Protein AF-A0A396P4Y1-F1 (afdb_monomer_lite)

Secondary structure (DSSP, 8-state):
--HHHHHHHHHHHTT---------HHHHHHHHHSBPPHHHHHHHIIIIITT-SSPPP-BHHHHHS--HHHHHHH-HHHHSPPTTTTPPPTTS--HHHHHHHHHHHH-SS-PPPTHHHHTT---HHHHHHHHHHTTSB-TTS-B-HHHHHHHHHTTHHHHHHSPPPSEE----TTSPPPPP--PPPPSSPPSEEEPPPGGGHHHHHHHHHHHHHHHHHHHHHTT--------GGGB-BSTTSBEEEE--B-TTSSBPS-SEEEEEEBTTTTSSS-SEEEEEEEEE-TTS-EEEEEEEEEETTEEEEEEEEEETTEEEEEEEEEEETTEEEEEEE-

Radius of gyration: 22.61 Å; chains: 1; bounding box: 57×45×57 Å

Sequence (334 aa):
MGFFDLFKIKKALSHERLDNKSIFPEQINFSQSAKASDNYCQKIYDLYYKDYPEMPFISKDRELNTNWFEQAKTFSQQSLVSKSMMKRYSDGLLPGHIYMLYWLKKYSNKKTPAYFEYEYGIDFVAEKTFLKRNGYLDELNKPTPKGNLAIQRHSSVIEERHPSPRYSGVPDASSPVILPVGRNIPSSLNHGIITVPSSDKVLIEKEFKQLNKLISFALKQAHLSNRLSIDTNKFLYSTDFTFYEACPYTQTGKLSKYPLSLHYAYASHKDLNPPQDYFGEIHYMQDGSIGKARLIFWQKKHGFMIHLAKSGGKLSVKKVEKITDAKWETIYKL

pLDDT: mean 85.74, std 16.94, range [25.52, 98.25]

Structure (mmCIF, N/CA/C/O backbone):
data_AF-A0A396P4Y1-F1
#
_entry.id   AF-A0A396P4Y1-F1
#
loop_
_atom_site.group_PDB
_atom_site.id
_atom_site.type_symbol
_atom_site.label_atom_id
_atom_site.label_alt_id
_atom_site.label_comp_id
_atom_site.label_asym_id
_atom_site.label_entity_id
_atom_site.label_seq_id
_atom_site.pdbx_PDB_ins_code
_atom_site.Cartn_x
_atom_site.Cartn_y
_atom_site.Cartn_z
_atom_site.occupancy
_atom_site.B_iso_or_equiv
_atom_site.auth_seq_id
_atom_site.auth_comp_id
_atom_site.auth_asym_id
_atom_site.auth_atom_id
_atom_site.pdbx_PDB_model_num
ATOM 1 N N . MET A 1 1 ? 18.703 -1.065 17.761 1.00 28.41 1 MET A N 1
ATOM 2 C CA . MET A 1 1 ? 17.517 -0.239 17.454 1.00 28.41 1 MET A CA 1
ATOM 3 C C . MET A 1 1 ? 16.557 -1.078 16.646 1.00 28.41 1 MET A C 1
ATOM 5 O O . MET A 1 1 ? 16.955 -1.635 15.629 1.00 28.41 1 MET A O 1
ATOM 9 N N . GLY A 1 2 ? 15.349 -1.271 17.160 1.00 25.52 2 GLY A N 1
ATOM 10 C CA . GLY A 1 2 ? 14.335 -2.088 16.502 1.00 25.52 2 GLY A CA 1
ATOM 11 C C . GLY A 1 2 ? 13.627 -1.306 15.397 1.00 25.52 2 GLY A C 1
ATOM 12 O O . GLY A 1 2 ? 13.608 -0.080 15.400 1.00 25.52 2 GLY A O 1
ATOM 13 N N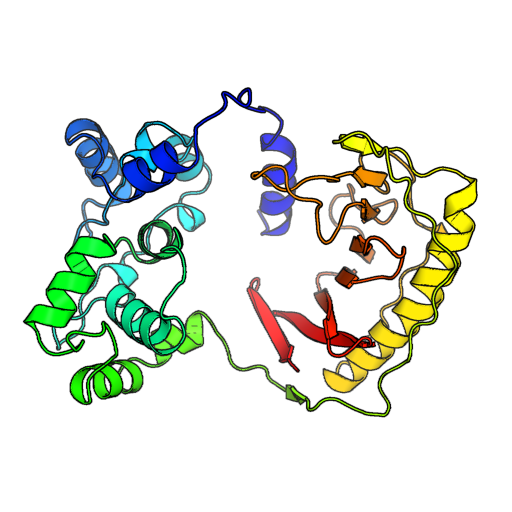 . PHE A 1 3 ? 12.968 -2.011 14.479 1.00 29.89 3 PHE A N 1
ATOM 14 C CA . PHE A 1 3 ? 12.104 -1.419 13.444 1.00 29.89 3 PHE A CA 1
ATOM 15 C C . PHE A 1 3 ? 11.027 -0.469 14.030 1.00 29.89 3 PHE A C 1
ATOM 17 O O . PHE A 1 3 ? 10.585 0.474 13.375 1.00 29.89 3 PHE A O 1
ATOM 24 N N . PHE A 1 4 ? 10.655 -0.692 15.296 1.00 32.19 4 PHE A N 1
ATOM 25 C CA . PHE A 1 4 ? 9.767 0.148 16.105 1.00 32.19 4 PHE A CA 1
ATOM 26 C C . PHE A 1 4 ? 10.334 1.554 16.374 1.00 32.19 4 PHE A C 1
ATOM 28 O O . PHE A 1 4 ? 9.595 2.537 16.296 1.00 32.19 4 PHE A O 1
ATOM 35 N N . ASP A 1 5 ? 11.647 1.663 16.601 1.00 31.72 5 ASP A N 1
ATOM 36 C CA . ASP A 1 5 ? 12.327 2.945 16.813 1.00 31.72 5 ASP A CA 1
ATOM 37 C C . ASP A 1 5 ? 12.300 3.769 15.517 1.00 31.72 5 ASP A C 1
ATOM 39 O O . ASP A 1 5 ? 11.965 4.951 15.530 1.00 31.72 5 ASP A O 1
ATOM 43 N N . LEU A 1 6 ? 12.523 3.123 14.366 1.00 33.00 6 LEU A N 1
ATOM 44 C CA . LEU A 1 6 ? 12.478 3.767 13.047 1.00 33.00 6 LEU A CA 1
ATOM 45 C C . LEU A 1 6 ? 11.090 4.307 12.669 1.00 33.00 6 LEU A C 1
ATOM 47 O O . LEU A 1 6 ? 10.998 5.368 12.052 1.00 33.00 6 LEU A O 1
ATOM 51 N N . PHE A 1 7 ? 10.007 3.609 13.025 1.00 32.06 7 PHE A N 1
ATOM 52 C CA . PHE A 1 7 ? 8.646 4.055 12.699 1.00 32.06 7 PHE A CA 1
ATOM 53 C C . PHE A 1 7 ? 8.232 5.287 13.523 1.00 32.06 7 PHE A C 1
ATOM 55 O O . PHE A 1 7 ? 7.600 6.202 12.991 1.00 32.06 7 PHE A O 1
ATOM 62 N N . LYS A 1 8 ? 8.646 5.357 14.798 1.00 33.34 8 LYS A N 1
ATOM 63 C CA . LYS A 1 8 ? 8.445 6.542 15.651 1.00 33.34 8 LYS A CA 1
ATOM 64 C C . LYS A 1 8 ? 9.329 7.716 15.227 1.00 33.34 8 LYS A C 1
ATOM 66 O O . LYS A 1 8 ? 8.836 8.839 15.150 1.00 33.34 8 LYS A O 1
ATOM 71 N N . ILE A 1 9 ? 10.590 7.455 14.871 1.00 32.81 9 ILE A N 1
ATOM 72 C CA . ILE A 1 9 ? 11.515 8.473 14.353 1.00 32.81 9 ILE A CA 1
ATOM 73 C C . ILE A 1 9 ? 10.982 9.083 13.043 1.00 32.81 9 ILE A C 1
ATOM 75 O O . ILE A 1 9 ? 11.017 10.300 12.890 1.00 32.81 9 ILE A O 1
ATOM 79 N N . LYS A 1 10 ? 10.390 8.288 12.135 1.00 36.53 10 LYS A N 1
ATOM 80 C CA . LYS A 1 10 ? 9.743 8.807 10.910 1.00 36.53 10 LYS A CA 1
ATOM 81 C C . LYS A 1 10 ? 8.592 9.782 11.189 1.00 36.53 10 LYS A C 1
ATOM 83 O O . LYS A 1 10 ? 8.452 10.755 10.457 1.00 36.53 10 LYS A O 1
ATOM 88 N N . LYS A 1 11 ? 7.790 9.549 12.237 1.00 34.47 11 LYS A N 1
ATOM 89 C CA . LYS A 1 11 ? 6.688 10.448 12.641 1.00 34.47 11 LYS A CA 1
ATOM 90 C C . LYS A 1 11 ? 7.198 11.720 13.337 1.00 34.47 11 LYS A C 1
ATOM 92 O O . LYS A 1 11 ? 6.564 12.764 13.235 1.00 34.47 11 LYS A O 1
ATOM 97 N N . ALA A 1 12 ? 8.336 11.640 14.028 1.00 32.16 12 ALA A N 1
ATOM 98 C CA . ALA A 1 12 ? 8.968 12.784 14.687 1.00 32.16 12 ALA A CA 1
ATOM 99 C C . ALA A 1 12 ? 9.731 13.694 13.703 1.00 32.16 12 ALA A C 1
ATOM 101 O O . ALA A 1 12 ? 9.674 14.911 13.831 1.00 32.16 12 ALA A O 1
ATOM 102 N N . LEU A 1 13 ? 10.391 13.122 12.688 1.00 33.88 13 LEU A N 1
ATOM 103 C CA . LEU A 1 13 ? 11.151 13.871 11.674 1.00 33.88 13 LEU A CA 1
ATOM 104 C C . LEU A 1 13 ? 10.279 14.480 10.565 1.00 33.88 13 LEU A C 1
ATOM 106 O O . LEU A 1 13 ? 10.748 15.331 9.819 1.00 33.88 13 LEU A O 1
ATOM 110 N N . SER A 1 14 ? 9.004 14.096 10.449 1.00 34.50 14 SER A N 1
ATOM 111 C CA . SER A 1 14 ? 8.077 14.681 9.469 1.00 34.50 14 SER A CA 1
ATOM 112 C C . SER A 1 14 ? 7.524 16.058 9.879 1.00 34.50 14 SER A C 1
ATOM 114 O O . SER A 1 14 ? 6.521 16.495 9.315 1.00 34.50 14 SER A O 1
ATOM 116 N N . HIS A 1 15 ? 8.104 16.712 10.893 1.00 31.97 15 HIS A N 1
ATOM 117 C CA . HIS A 1 15 ? 7.656 18.019 11.393 1.00 31.97 15 HIS A CA 1
ATOM 118 C C . HIS A 1 15 ? 8.166 19.220 10.583 1.00 31.97 15 HIS A C 1
ATOM 120 O O . HIS A 1 15 ? 7.628 20.311 10.746 1.00 31.97 15 HIS A O 1
ATOM 126 N N . GLU A 1 16 ? 9.097 19.040 9.645 1.00 31.53 16 GLU A N 1
ATOM 127 C CA . GLU A 1 16 ? 9.406 20.081 8.659 1.00 31.53 16 GLU A CA 1
ATOM 128 C C . GLU A 1 16 ? 8.537 19.887 7.413 1.00 31.53 16 GLU A C 1
ATOM 130 O O . GLU A 1 16 ? 8.910 19.238 6.433 1.00 31.53 16 GLU A O 1
ATOM 135 N N . ARG A 1 17 ? 7.320 20.443 7.472 1.00 32.53 17 ARG A N 1
ATOM 136 C CA . ARG A 1 17 ? 6.524 20.716 6.273 1.00 32.53 17 ARG A CA 1
ATOM 137 C C . ARG A 1 17 ? 7.290 21.740 5.442 1.00 32.53 17 ARG A C 1
ATOM 139 O O . ARG A 1 17 ? 7.261 22.926 5.752 1.00 32.53 17 ARG A O 1
ATOM 146 N N . LEU A 1 18 ? 7.940 21.284 4.375 1.00 32.81 18 LEU A N 1
ATOM 147 C CA . LEU A 1 18 ? 8.218 22.168 3.252 1.00 32.81 18 LEU A CA 1
ATOM 148 C C . LEU A 1 18 ? 6.873 22.719 2.778 1.00 32.81 18 LEU A C 1
ATOM 150 O O . LEU A 1 18 ? 5.939 21.959 2.509 1.00 32.81 18 LEU A O 1
ATOM 154 N N . ASP A 1 19 ? 6.783 24.044 2.766 1.00 31.81 19 ASP A N 1
ATOM 155 C CA . ASP A 1 19 ? 5.644 24.799 2.271 1.00 31.81 19 ASP A CA 1
ATOM 156 C C . ASP A 1 19 ? 5.195 24.212 0.929 1.00 31.81 19 ASP A C 1
ATOM 158 O O . ASP A 1 19 ? 6.009 24.039 0.015 1.00 31.81 19 ASP A O 1
ATOM 162 N N . ASN A 1 20 ? 3.906 23.884 0.818 1.00 32.25 20 ASN A N 1
ATOM 163 C CA . ASN A 1 20 ? 3.284 23.436 -0.424 1.00 32.25 20 ASN A CA 1
ATOM 164 C C . ASN A 1 20 ? 3.314 24.593 -1.436 1.00 32.25 20 ASN A C 1
ATOM 166 O O . ASN A 1 20 ? 2.296 25.232 -1.703 1.00 32.25 20 ASN A O 1
ATOM 170 N N . LYS A 1 21 ? 4.472 24.856 -2.049 1.00 37.03 21 LYS A N 1
ATOM 171 C CA . LYS A 1 21 ? 4.493 25.495 -3.359 1.00 37.03 21 LYS A CA 1
ATOM 172 C C . LYS A 1 21 ? 3.714 24.574 -4.286 1.00 37.03 21 LYS A C 1
ATOM 174 O O . LYS A 1 21 ? 3.986 23.379 -4.366 1.00 37.03 21 LYS A O 1
ATOM 179 N N . SER A 1 22 ? 2.705 25.131 -4.938 1.00 38.34 22 SER A N 1
ATOM 180 C CA . SER A 1 22 ? 1.901 24.485 -5.967 1.00 38.34 22 SER A CA 1
ATOM 181 C C . SER A 1 22 ? 2.790 24.013 -7.123 1.00 38.34 22 SER A C 1
ATOM 183 O O . SER A 1 22 ? 2.954 24.715 -8.119 1.00 38.34 22 SER A O 1
ATOM 185 N N . ILE A 1 23 ? 3.398 22.835 -6.990 1.00 43.12 23 ILE A N 1
ATOM 186 C CA . ILE A 1 23 ? 4.078 22.184 -8.104 1.00 43.12 23 ILE A CA 1
ATOM 187 C C . ILE A 1 23 ? 2.975 21.570 -8.959 1.00 43.12 23 ILE A C 1
ATOM 189 O O . ILE A 1 23 ? 2.235 20.686 -8.517 1.00 43.12 23 ILE A O 1
ATOM 193 N N . PHE A 1 24 ? 2.822 22.084 -10.176 1.00 45.47 24 PHE A N 1
ATOM 194 C CA . PHE A 1 24 ? 1.806 21.600 -11.100 1.00 45.47 24 PHE A CA 1
ATOM 195 C C . PHE A 1 24 ? 2.065 20.113 -11.424 1.00 45.47 24 PHE A C 1
ATOM 197 O O . PHE A 1 24 ? 3.218 19.731 -11.638 1.00 45.47 24 PHE A O 1
ATOM 204 N N . PRO A 1 25 ? 1.031 19.253 -11.512 1.00 48.59 25 PRO A N 1
ATOM 205 C CA . PRO A 1 25 ? 1.197 17.818 -11.779 1.00 48.59 25 PRO A CA 1
ATOM 206 C C . PRO A 1 25 ? 2.013 17.495 -13.041 1.00 48.59 25 PRO A C 1
ATOM 208 O O . PRO A 1 25 ? 2.667 16.453 -13.117 1.00 48.59 25 PRO A O 1
ATOM 211 N N . GLU A 1 26 ? 1.986 18.393 -14.026 1.00 48.19 26 GLU A N 1
ATOM 212 C CA . GLU A 1 26 ? 2.750 18.304 -15.272 1.00 48.19 26 GLU A CA 1
ATOM 213 C C . GLU A 1 26 ? 4.261 18.457 -15.048 1.00 48.19 26 GLU A C 1
ATOM 215 O O . GLU A 1 26 ? 5.041 17.711 -15.640 1.00 48.19 26 GLU A O 1
ATOM 220 N N . GLN A 1 27 ? 4.680 19.327 -14.123 1.00 51.31 27 GLN A N 1
ATOM 221 C CA . GLN A 1 27 ? 6.090 19.509 -13.764 1.00 51.31 27 GLN A CA 1
ATOM 222 C C . GLN A 1 27 ? 6.654 18.285 -13.030 1.00 51.31 27 GLN A C 1
ATOM 224 O O . GLN A 1 27 ? 7.780 17.887 -13.313 1.00 51.31 27 GLN A O 1
ATOM 229 N N . ILE A 1 28 ? 5.853 17.641 -12.170 1.00 51.16 28 ILE A N 1
ATOM 230 C CA . ILE A 1 28 ? 6.234 16.411 -11.444 1.00 51.16 28 ILE A CA 1
ATOM 231 C C . ILE A 1 28 ? 6.385 15.222 -12.406 1.00 51.16 28 ILE A C 1
ATOM 233 O O . ILE A 1 28 ? 7.270 14.384 -12.262 1.00 51.16 28 ILE A O 1
ATOM 237 N N . ASN A 1 29 ? 5.506 15.116 -13.408 1.00 55.78 29 ASN A N 1
ATOM 238 C CA . ASN A 1 29 ? 5.608 14.047 -14.404 1.00 55.78 29 ASN A CA 1
ATOM 239 C C . ASN A 1 29 ? 6.861 14.203 -15.274 1.00 55.78 29 ASN A C 1
ATOM 241 O O . ASN A 1 29 ? 7.522 13.209 -15.569 1.00 55.78 29 ASN A O 1
ATOM 245 N N . PHE A 1 30 ? 7.190 15.437 -15.661 1.00 58.25 30 PHE A N 1
ATOM 246 C CA . PHE A 1 30 ? 8.381 15.731 -16.452 1.00 58.25 30 PHE A CA 1
ATOM 247 C C . PHE A 1 30 ? 9.675 15.501 -15.653 1.00 58.25 30 PHE A C 1
ATOM 249 O O . PHE A 1 30 ? 10.592 14.846 -16.154 1.00 58.25 30 PHE A O 1
ATOM 256 N N . SER A 1 31 ? 9.738 15.963 -14.397 1.00 61.72 31 SER A N 1
ATOM 257 C CA . SER A 1 31 ? 10.916 15.808 -13.530 1.00 61.72 31 SER A CA 1
ATOM 258 C C . SER A 1 31 ? 11.250 14.346 -13.222 1.00 61.72 31 SER A C 1
ATOM 260 O O . SER A 1 31 ? 12.428 14.016 -13.113 1.00 61.72 31 SER A O 1
ATOM 262 N N . GLN A 1 32 ? 10.249 13.461 -13.135 1.00 65.75 32 GLN A N 1
ATOM 263 C CA . GLN A 1 32 ? 10.451 12.024 -12.889 1.00 65.75 32 GLN A CA 1
ATOM 264 C C . GLN A 1 32 ? 11.002 11.266 -14.103 1.00 65.75 32 GLN A C 1
ATOM 266 O O . GLN A 1 32 ? 11.646 10.233 -13.942 1.00 65.75 32 GLN A O 1
ATOM 271 N N . SER A 1 33 ? 10.758 11.765 -15.317 1.00 70.31 33 SER A N 1
ATOM 272 C CA . SER A 1 33 ? 11.273 11.163 -16.556 1.00 70.31 33 SER A CA 1
ATOM 273 C C . SER A 1 33 ? 12.616 11.730 -17.016 1.00 70.31 33 SER A C 1
ATOM 275 O O . SER A 1 33 ? 13.264 11.148 -17.879 1.00 70.31 33 SER A O 1
ATOM 277 N N . ALA A 1 34 ? 13.033 12.875 -16.475 1.00 84.81 34 ALA A N 1
ATOM 278 C CA . ALA A 1 34 ? 14.298 13.505 -16.823 1.00 84.81 34 ALA A CA 1
ATOM 279 C C . ALA A 1 34 ? 15.403 13.043 -15.869 1.00 84.81 34 ALA A C 1
ATOM 281 O O . ALA A 1 34 ? 15.185 12.984 -14.661 1.00 84.81 34 ALA A O 1
ATOM 282 N N . LYS A 1 35 ? 16.602 12.771 -16.392 1.00 90.00 35 LYS A N 1
ATOM 283 C CA . LYS A 1 35 ? 17.794 12.520 -15.569 1.00 90.00 35 LYS A CA 1
ATOM 284 C C . LYS A 1 35 ? 18.151 13.777 -14.759 1.00 90.00 35 LYS A C 1
ATOM 286 O O . LYS A 1 35 ? 18.015 14.895 -15.265 1.00 90.00 35 LYS A O 1
ATOM 291 N N . ALA A 1 36 ? 18.598 13.593 -13.517 1.00 91.69 36 ALA A N 1
ATOM 292 C CA . ALA A 1 36 ? 19.185 14.665 -12.712 1.00 91.69 36 ALA A CA 1
ATOM 293 C C . ALA A 1 36 ? 20.481 15.208 -13.339 1.00 91.69 36 ALA A C 1
ATOM 295 O O . ALA A 1 36 ? 21.030 14.615 -14.273 1.00 91.69 36 ALA A O 1
ATOM 296 N N . SER A 1 37 ? 20.984 16.330 -12.816 1.00 92.88 37 SER A N 1
ATOM 297 C CA . SER A 1 37 ? 22.270 16.876 -13.257 1.00 92.88 37 SER A CA 1
ATOM 298 C C . SER A 1 37 ? 23.410 15.864 -13.076 1.00 92.88 37 SER A C 1
ATOM 300 O O . SER A 1 37 ? 23.414 15.060 -12.137 1.00 92.88 37 SER A O 1
ATOM 302 N N . ASP A 1 38 ? 24.405 15.895 -13.968 1.00 92.75 38 ASP A N 1
ATOM 303 C CA . ASP A 1 38 ? 25.523 14.946 -13.904 1.00 92.75 38 ASP A CA 1
ATOM 304 C C . ASP A 1 38 ? 26.337 15.105 -12.613 1.00 92.75 38 ASP A C 1
ATOM 306 O O . ASP A 1 38 ? 26.756 14.107 -12.035 1.00 92.75 38 ASP A O 1
ATOM 310 N N . ASN A 1 39 ? 26.487 16.335 -12.101 1.00 92.88 39 ASN A N 1
ATOM 311 C CA . ASN A 1 39 ? 27.151 16.588 -10.820 1.00 92.88 39 ASN A CA 1
ATOM 312 C C . ASN A 1 39 ? 26.405 15.917 -9.653 1.00 92.88 39 ASN A C 1
ATOM 314 O O . ASN A 1 39 ? 27.020 15.232 -8.833 1.00 92.88 39 ASN A O 1
ATOM 318 N N . TYR A 1 40 ? 25.076 16.059 -9.613 1.00 91.50 40 TYR A N 1
ATOM 319 C CA . TYR A 1 40 ? 24.242 15.434 -8.590 1.00 91.50 40 TYR A CA 1
ATOM 320 C C . TYR A 1 40 ? 24.293 13.904 -8.673 1.00 91.50 40 TYR A C 1
ATOM 322 O O . TYR A 1 40 ? 24.468 13.233 -7.653 1.00 91.50 40 TYR A O 1
ATOM 330 N N . CYS A 1 41 ? 24.211 13.350 -9.888 1.00 92.62 41 CYS A N 1
ATOM 331 C CA . CYS A 1 41 ? 24.334 11.911 -10.115 1.00 92.62 41 CYS A CA 1
ATOM 332 C C . CYS A 1 41 ? 25.698 11.388 -9.655 1.00 92.62 41 CYS A C 1
ATOM 334 O O . CYS A 1 41 ? 25.752 10.440 -8.875 1.00 92.62 41 CYS A O 1
ATOM 336 N N . GLN A 1 42 ? 26.788 12.034 -10.083 1.00 93.12 42 GLN A N 1
ATOM 337 C CA . GLN A 1 42 ? 28.153 11.618 -9.761 1.00 93.12 42 GLN A CA 1
ATOM 338 C C . GLN A 1 42 ? 28.388 11.604 -8.251 1.00 93.12 42 GLN A C 1
ATOM 340 O O . GLN A 1 42 ? 28.867 10.611 -7.711 1.00 93.12 42 GLN A O 1
ATOM 345 N N . LYS A 1 43 ? 27.942 12.652 -7.548 1.00 92.00 43 LYS A N 1
ATOM 346 C CA . LYS A 1 43 ? 28.014 12.720 -6.086 1.00 92.00 43 LYS A CA 1
ATOM 347 C C . LYS A 1 43 ? 27.318 11.531 -5.417 1.00 92.00 43 LYS A C 1
ATOM 349 O O . LYS A 1 43 ? 27.850 10.963 -4.466 1.00 92.00 43 LYS A O 1
ATOM 354 N N . ILE A 1 44 ? 26.129 11.153 -5.885 1.00 91.12 44 ILE A N 1
ATOM 355 C CA . ILE A 1 44 ? 25.387 10.008 -5.339 1.00 91.12 44 ILE A CA 1
ATOM 356 C C . ILE A 1 44 ? 26.090 8.686 -5.666 1.00 91.12 44 ILE A C 1
ATOM 358 O O . ILE A 1 44 ? 26.175 7.813 -4.799 1.00 91.12 44 ILE A O 1
ATOM 362 N N . TYR A 1 45 ? 26.601 8.531 -6.887 1.00 94.50 45 TYR A N 1
ATOM 363 C CA . TYR A 1 45 ? 27.312 7.324 -7.298 1.00 94.50 45 TYR A CA 1
ATOM 364 C C . TYR A 1 45 ? 28.584 7.108 -6.483 1.00 94.50 45 TYR A C 1
ATOM 366 O O . TYR A 1 45 ? 28.771 6.016 -5.946 1.00 94.50 45 TYR A O 1
ATOM 374 N N . ASP A 1 46 ? 29.385 8.153 -6.291 1.00 92.94 46 ASP A N 1
ATOM 375 C CA . ASP A 1 46 ? 30.623 8.081 -5.514 1.00 92.94 46 ASP A CA 1
ATOM 376 C C . ASP A 1 46 ? 30.374 7.717 -4.047 1.00 92.94 46 ASP A C 1
ATOM 378 O O . ASP A 1 46 ? 31.151 6.966 -3.456 1.00 92.94 46 ASP A O 1
ATOM 382 N N . LEU A 1 47 ? 29.281 8.217 -3.462 1.00 90.69 47 LEU A N 1
ATOM 383 C CA . LEU A 1 47 ? 28.950 7.975 -2.057 1.00 90.69 47 LEU A CA 1
ATOM 384 C C . LEU A 1 47 ? 28.326 6.600 -1.803 1.00 90.69 47 LEU A C 1
ATOM 386 O O . LEU A 1 47 ? 28.589 6.005 -0.759 1.00 90.69 47 LEU A O 1
ATOM 390 N N . TYR A 1 48 ? 27.470 6.114 -2.708 1.00 91.25 48 TYR A N 1
ATOM 391 C CA . TYR A 1 48 ? 26.579 4.990 -2.396 1.00 91.25 48 TYR A CA 1
ATOM 392 C C . TYR A 1 48 ? 26.637 3.819 -3.374 1.00 91.25 48 TYR A C 1
ATOM 394 O O . TYR A 1 48 ? 26.296 2.699 -2.988 1.00 91.25 48 TYR A O 1
ATOM 402 N N . TYR A 1 49 ? 27.047 4.048 -4.622 1.00 93.44 49 TYR A N 1
ATOM 403 C CA . TYR A 1 49 ? 26.880 3.061 -5.691 1.00 93.44 49 TYR A CA 1
ATOM 404 C C . TYR A 1 49 ? 28.175 2.672 -6.400 1.00 93.44 49 TYR A C 1
ATOM 406 O O . TYR A 1 49 ? 28.119 1.844 -7.295 1.00 93.44 49 TYR A O 1
ATOM 414 N N . LYS A 1 50 ? 29.339 3.179 -5.980 1.00 92.50 50 LYS A N 1
ATOM 415 C CA . LYS A 1 50 ? 30.641 2.970 -6.638 1.00 92.50 50 LYS A CA 1
ATOM 416 C C . LYS A 1 50 ? 30.942 1.519 -7.043 1.00 92.50 50 LYS A C 1
ATOM 418 O O . LYS A 1 50 ? 31.468 1.285 -8.124 1.00 92.50 50 LYS A O 1
ATOM 423 N N . ASP A 1 51 ? 30.561 0.551 -6.211 1.00 92.62 51 ASP A N 1
ATOM 424 C CA . ASP A 1 51 ? 30.838 -0.872 -6.452 1.00 92.62 51 ASP A CA 1
ATOM 425 C C . ASP A 1 51 ? 29.706 -1.613 -7.185 1.00 92.62 51 ASP A C 1
ATOM 427 O O . ASP A 1 51 ? 29.687 -2.850 -7.214 1.00 92.62 51 ASP A O 1
ATOM 431 N N . TYR A 1 52 ? 28.700 -0.905 -7.698 1.00 95.94 52 TYR A N 1
ATOM 432 C CA . TYR A 1 52 ? 27.562 -1.519 -8.373 1.00 95.94 52 TYR A CA 1
ATOM 433 C C . TYR A 1 52 ? 27.951 -1.925 -9.800 1.00 95.94 52 TYR A C 1
ATOM 435 O O . TYR A 1 52 ? 28.670 -1.192 -10.473 1.00 95.94 52 TYR A O 1
ATOM 443 N N . PRO A 1 53 ? 27.468 -3.080 -10.291 1.00 95.31 53 PRO A N 1
ATOM 444 C CA . PRO A 1 53 ? 27.722 -3.493 -11.672 1.00 95.31 53 PRO A CA 1
ATOM 445 C C . PRO A 1 53 ? 27.047 -2.566 -12.696 1.00 95.31 53 PRO A C 1
ATOM 447 O O . PRO A 1 53 ? 27.514 -2.463 -13.824 1.00 95.31 53 PRO A O 1
ATOM 450 N N . GLU A 1 54 ? 25.966 -1.892 -12.300 1.00 95.88 54 GLU A N 1
ATOM 451 C CA . GLU A 1 54 ? 25.262 -0.889 -13.093 1.00 95.88 54 GLU A CA 1
ATOM 452 C C . GLU A 1 54 ? 24.754 0.215 -12.156 1.00 95.88 54 GLU A C 1
ATOM 454 O O . GLU A 1 54 ? 24.260 -0.071 -11.061 1.00 95.88 54 GLU A O 1
ATOM 459 N N . MET A 1 55 ? 24.910 1.481 -12.549 1.00 95.38 55 MET A N 1
ATOM 460 C CA . MET A 1 55 ? 24.473 2.609 -11.723 1.00 95.38 55 MET A CA 1
ATOM 461 C C . MET A 1 55 ? 22.959 2.810 -11.850 1.00 95.38 55 MET A C 1
ATOM 463 O O . MET A 1 55 ? 22.450 2.819 -12.972 1.00 95.38 55 MET A O 1
ATOM 467 N N . PRO A 1 56 ? 22.223 3.008 -10.741 1.00 95.62 56 PRO A N 1
ATOM 468 C CA . PRO A 1 56 ? 20.791 3.257 -10.817 1.00 95.62 56 PRO A CA 1
ATOM 469 C C . PRO A 1 56 ? 20.497 4.609 -11.477 1.00 95.62 56 PRO A C 1
ATOM 471 O O . PRO A 1 56 ? 21.231 5.586 -11.307 1.00 95.62 56 PRO A O 1
ATOM 474 N N . PHE A 1 57 ? 19.377 4.686 -12.185 1.00 95.38 57 PHE A N 1
ATOM 475 C CA . PHE A 1 57 ? 18.816 5.939 -12.668 1.00 95.38 57 PHE A CA 1
ATOM 476 C C . PHE A 1 57 ? 18.437 6.857 -11.493 1.00 95.38 57 PHE A C 1
ATOM 478 O O . PHE A 1 57 ? 17.906 6.413 -10.470 1.00 95.38 57 PHE A O 1
ATOM 485 N N . ILE A 1 58 ? 18.728 8.148 -11.654 1.00 92.62 58 ILE A N 1
ATOM 486 C CA . ILE A 1 58 ? 18.415 9.209 -10.696 1.00 92.62 58 ILE A CA 1
ATOM 487 C C . ILE A 1 58 ? 17.683 10.302 -11.469 1.00 92.62 58 ILE A C 1
ATOM 489 O O . ILE A 1 58 ? 18.255 10.923 -12.371 1.00 92.62 58 ILE A O 1
ATOM 493 N N . SER A 1 59 ? 16.416 10.522 -11.130 1.00 91.25 59 SER A N 1
ATOM 494 C CA . SER A 1 59 ? 15.587 11.522 -11.790 1.00 91.25 59 SER A CA 1
ATOM 495 C C . SER A 1 59 ? 15.840 12.926 -11.251 1.00 91.25 59 SER A C 1
ATOM 497 O O . SER A 1 59 ? 16.258 13.130 -10.109 1.00 91.25 59 SER A O 1
ATOM 499 N N . LYS A 1 60 ? 15.520 13.926 -12.068 1.00 89.62 60 LYS A N 1
ATOM 500 C CA . LYS A 1 60 ? 15.560 15.343 -11.699 1.00 89.62 60 LYS A CA 1
ATOM 501 C C . LYS A 1 60 ? 14.566 15.674 -10.584 1.00 89.62 60 LYS A C 1
ATOM 503 O O . LYS A 1 60 ? 14.769 16.628 -9.839 1.00 89.62 60 LYS A O 1
ATOM 508 N N . ASP A 1 61 ? 13.515 14.867 -10.436 1.00 83.75 61 ASP A N 1
ATOM 509 C CA . ASP A 1 61 ? 12.581 14.949 -9.311 1.00 83.75 61 ASP A CA 1
ATOM 510 C C . ASP A 1 61 ? 13.296 14.743 -7.972 1.00 83.75 61 ASP A C 1
ATOM 512 O O . ASP A 1 61 ? 13.080 15.519 -7.041 1.00 83.75 61 ASP A O 1
ATOM 516 N N . ARG A 1 62 ? 14.215 13.767 -7.893 1.00 85.50 62 ARG A N 1
ATOM 517 C CA . ARG A 1 62 ? 15.019 13.543 -6.683 1.00 85.50 62 ARG A CA 1
ATOM 518 C C . ARG A 1 62 ? 15.875 14.744 -6.316 1.00 85.50 62 ARG A C 1
ATOM 520 O O . ARG A 1 62 ? 15.986 15.055 -5.134 1.00 85.50 62 ARG A O 1
ATOM 527 N N . GLU A 1 63 ? 16.458 15.390 -7.320 1.00 87.50 63 GLU A N 1
ATOM 528 C CA . GLU A 1 63 ? 17.336 16.546 -7.149 1.00 87.50 63 GLU A CA 1
ATOM 529 C C . GLU A 1 63 ? 16.578 17.788 -6.665 1.00 87.50 63 GLU A C 1
ATOM 531 O O . GLU A 1 63 ? 17.046 18.468 -5.756 1.00 87.50 63 GLU A O 1
ATOM 536 N N . LEU A 1 64 ? 15.417 18.088 -7.258 1.00 83.31 64 LEU A N 1
ATOM 537 C CA . LEU A 1 64 ? 14.753 19.384 -7.071 1.00 83.31 64 LEU A CA 1
ATOM 538 C C . LEU A 1 64 ? 13.578 19.366 -6.095 1.00 83.31 64 LEU A C 1
ATOM 540 O O . LEU A 1 64 ? 13.295 20.382 -5.467 1.00 83.31 64 LEU A O 1
ATOM 544 N N . ASN A 1 65 ? 12.876 18.239 -5.986 1.00 76.88 65 ASN A N 1
ATOM 545 C CA . ASN A 1 65 ? 11.568 18.188 -5.332 1.00 76.88 65 ASN A CA 1
ATOM 546 C C . ASN A 1 65 ? 11.548 17.274 -4.101 1.00 76.88 65 ASN A C 1
ATOM 548 O O . ASN A 1 65 ? 10.495 17.097 -3.485 1.00 76.88 65 ASN A O 1
ATOM 552 N N . THR A 1 66 ? 12.683 16.668 -3.735 1.00 77.12 66 THR A N 1
ATOM 553 C CA . THR A 1 66 ? 12.751 15.730 -2.608 1.00 77.12 66 THR A CA 1
ATOM 554 C C . THR A 1 66 ? 13.973 15.958 -1.725 1.00 77.12 66 THR A C 1
ATOM 556 O O . THR A 1 66 ? 15.042 16.321 -2.200 1.00 77.12 66 THR A O 1
ATOM 559 N N . ASN A 1 67 ? 13.851 15.603 -0.444 1.00 77.50 67 ASN A N 1
ATOM 560 C CA . ASN A 1 67 ? 14.978 15.544 0.494 1.00 77.50 67 ASN A CA 1
ATOM 561 C C . ASN A 1 67 ? 15.670 14.166 0.462 1.00 77.50 67 ASN A C 1
ATOM 563 O O . ASN A 1 67 ? 16.087 13.653 1.502 1.00 77.50 67 ASN A O 1
ATOM 567 N N . TRP A 1 68 ? 15.740 13.516 -0.709 1.00 82.06 68 TRP A N 1
ATOM 568 C CA . TRP A 1 68 ? 16.208 12.128 -0.820 1.00 82.06 68 TRP A CA 1
ATOM 569 C C . TRP A 1 68 ? 17.641 11.950 -0.312 1.00 82.06 68 TRP A C 1
ATOM 571 O O . TRP A 1 68 ? 17.922 10.963 0.360 1.00 82.06 68 TRP A O 1
ATOM 581 N N . PHE A 1 69 ? 18.528 12.916 -0.564 1.00 75.94 69 PHE A N 1
ATOM 582 C CA . PHE A 1 69 ? 19.924 12.848 -0.120 1.00 75.94 69 PHE A CA 1
ATOM 583 C C . PHE A 1 69 ? 20.046 12.745 1.411 1.00 75.94 69 PHE A C 1
ATOM 585 O O . PHE A 1 69 ? 20.734 11.861 1.922 1.00 75.94 69 PHE A O 1
ATOM 592 N N . GLU A 1 70 ? 19.307 13.575 2.152 1.00 76.81 70 GLU A N 1
ATOM 593 C CA . GLU A 1 70 ? 19.280 13.512 3.619 1.00 76.81 70 GLU A CA 1
ATOM 594 C C . GLU A 1 70 ? 18.630 12.212 4.113 1.00 76.81 70 GLU A C 1
ATOM 596 O O . GLU A 1 70 ? 19.154 11.543 5.005 1.00 76.81 70 GLU A O 1
ATOM 601 N N . GLN A 1 71 ? 17.544 11.769 3.469 1.00 73.94 71 GLN A N 1
ATOM 602 C CA . GLN A 1 71 ? 16.917 10.480 3.786 1.00 73.94 71 GLN A CA 1
ATOM 603 C C . GLN A 1 71 ? 17.853 9.290 3.537 1.00 73.94 71 GLN A C 1
ATOM 605 O O . GLN A 1 71 ? 17.809 8.310 4.282 1.00 73.94 71 GLN A O 1
ATOM 610 N N . ALA A 1 72 ? 18.698 9.343 2.506 1.00 78.69 72 ALA A N 1
ATOM 611 C CA . ALA A 1 72 ? 19.682 8.309 2.206 1.00 78.69 72 ALA A CA 1
ATOM 612 C C . ALA A 1 72 ? 20.816 8.279 3.235 1.00 78.69 72 ALA A C 1
ATOM 614 O O . ALA A 1 72 ? 21.271 7.200 3.613 1.00 78.69 72 ALA A O 1
ATOM 615 N N . LYS A 1 73 ? 21.218 9.441 3.758 1.00 77.31 73 LYS A N 1
ATOM 616 C CA . LYS A 1 73 ? 22.210 9.541 4.833 1.00 77.31 73 LYS A CA 1
ATOM 617 C C . LYS A 1 73 ? 21.697 8.956 6.151 1.00 77.31 73 LYS A C 1
ATOM 619 O O . LYS A 1 73 ? 22.432 8.240 6.824 1.00 77.31 73 LYS A O 1
ATOM 624 N N . THR A 1 74 ? 20.442 9.226 6.511 1.00 72.62 74 THR A N 1
ATOM 625 C CA . THR A 1 74 ? 19.852 8.752 7.775 1.00 72.62 74 THR A CA 1
ATOM 626 C C . THR A 1 74 ? 19.340 7.308 7.696 1.00 72.62 74 THR A C 1
ATOM 628 O O . THR A 1 74 ? 19.429 6.569 8.674 1.00 72.62 74 THR A O 1
ATOM 631 N N . PHE A 1 75 ? 18.817 6.881 6.541 1.00 71.81 75 PHE A N 1
ATOM 632 C CA . PHE A 1 75 ? 18.145 5.586 6.357 1.00 71.81 75 PHE A CA 1
ATOM 633 C C . PHE A 1 75 ? 18.650 4.835 5.117 1.00 71.81 75 PHE A C 1
ATOM 635 O O . PHE A 1 75 ? 17.862 4.370 4.291 1.00 71.81 75 PHE A O 1
ATOM 642 N N . SER A 1 76 ? 19.969 4.688 4.994 1.00 72.19 76 SER A N 1
ATOM 643 C CA . SER A 1 76 ? 20.637 4.115 3.814 1.00 72.19 76 SER A CA 1
ATOM 644 C C . SER A 1 76 ? 20.054 2.775 3.348 1.00 72.19 76 SER A C 1
ATOM 646 O O . SER A 1 76 ? 19.789 2.602 2.164 1.00 72.19 76 SER A O 1
ATOM 648 N N . GLN A 1 77 ? 19.750 1.853 4.265 1.00 70.00 77 GLN A N 1
ATOM 649 C CA . GLN A 1 77 ? 19.175 0.546 3.915 1.00 70.00 77 GLN A CA 1
ATOM 650 C C . GLN A 1 77 ? 17.794 0.615 3.242 1.00 70.00 77 GLN A C 1
ATOM 652 O O . GLN A 1 77 ? 17.417 -0.326 2.552 1.00 70.00 77 GLN A O 1
ATOM 657 N N . GLN A 1 78 ? 17.017 1.677 3.478 1.00 67.75 78 GLN A N 1
ATOM 658 C CA . GLN A 1 78 ? 15.649 1.817 2.958 1.00 67.75 78 GLN A CA 1
ATOM 659 C C . GLN A 1 78 ? 15.572 2.740 1.743 1.00 67.75 78 GLN A C 1
ATOM 661 O O . GLN A 1 78 ? 14.655 2.611 0.937 1.00 67.75 78 GLN A O 1
ATOM 666 N N . SER A 1 79 ? 16.493 3.697 1.653 1.00 77.94 79 SER A N 1
ATOM 667 C CA . SER A 1 79 ? 16.465 4.751 0.639 1.00 77.94 79 SER A CA 1
ATOM 668 C C . SER A 1 79 ? 17.274 4.398 -0.609 1.00 77.94 79 SER A C 1
ATOM 670 O O . SER A 1 79 ? 17.012 4.963 -1.671 1.00 77.94 79 SER A O 1
ATOM 672 N N . LEU A 1 80 ? 18.263 3.505 -0.485 1.00 88.38 80 LEU A N 1
ATOM 673 C CA . LEU A 1 80 ? 19.143 3.107 -1.581 1.00 88.38 80 LEU A CA 1
ATOM 674 C C . LEU A 1 80 ? 18.558 1.937 -2.378 1.00 88.38 80 LEU A C 1
ATOM 676 O O . LEU A 1 80 ? 17.998 0.996 -1.813 1.00 88.38 80 LEU A O 1
ATOM 680 N N . VAL A 1 81 ? 18.761 1.970 -3.695 1.00 90.94 81 VAL A N 1
ATOM 681 C CA . VAL A 1 81 ? 18.483 0.824 -4.570 1.00 90.94 81 VAL A CA 1
ATOM 682 C C . VAL A 1 81 ? 19.474 -0.278 -4.224 1.00 90.94 81 VAL A C 1
ATOM 684 O O . VAL A 1 81 ? 20.668 -0.017 -4.122 1.00 90.94 81 VAL A O 1
ATOM 687 N N . SER A 1 82 ? 19.016 -1.512 -4.032 1.00 91.56 82 SER A N 1
ATOM 688 C CA . SER A 1 82 ? 19.924 -2.592 -3.648 1.00 91.56 82 SER A CA 1
ATOM 689 C C . SER A 1 82 ? 20.801 -3.053 -4.820 1.00 91.56 82 SER A C 1
ATOM 691 O O . SER A 1 82 ? 20.382 -3.085 -5.978 1.00 91.56 82 SER A O 1
ATOM 693 N N . LYS A 1 83 ? 22.030 -3.489 -4.517 1.00 93.81 83 LYS A N 1
ATOM 694 C CA . LYS A 1 83 ? 22.992 -3.991 -5.517 1.00 93.81 83 LYS A CA 1
ATOM 695 C C . LYS A 1 83 ? 22.460 -5.166 -6.338 1.00 93.81 83 LYS A C 1
ATOM 697 O O . LYS A 1 83 ? 22.811 -5.301 -7.507 1.00 93.81 83 LYS A O 1
ATOM 702 N N . SER A 1 84 ? 21.611 -6.008 -5.747 1.00 93.88 84 SER A N 1
ATOM 703 C CA . SER A 1 84 ? 20.974 -7.119 -6.458 1.00 93.88 84 SER A CA 1
ATOM 704 C C . SER A 1 84 ? 20.000 -6.643 -7.538 1.00 93.88 84 SER A C 1
ATOM 706 O O . SER A 1 84 ? 19.918 -7.294 -8.574 1.00 93.88 84 SER A O 1
ATOM 708 N N . MET A 1 85 ? 19.326 -5.501 -7.348 1.00 95.38 85 MET A N 1
ATOM 709 C CA . MET A 1 85 ? 18.405 -4.929 -8.343 1.00 95.38 85 MET A CA 1
ATOM 710 C C . MET A 1 85 ? 19.124 -4.354 -9.564 1.00 95.38 85 MET A C 1
ATOM 712 O O . MET A 1 85 ? 18.536 -4.297 -10.639 1.00 95.38 85 MET A O 1
ATOM 716 N N . MET A 1 86 ? 20.406 -4.010 -9.419 1.00 97.06 86 MET A N 1
ATOM 717 C CA . MET A 1 86 ? 21.247 -3.505 -10.507 1.00 97.06 86 MET A CA 1
ATOM 718 C C . MET A 1 86 ? 22.125 -4.582 -11.156 1.00 97.06 86 MET A C 1
ATOM 720 O O . MET A 1 86 ? 22.994 -4.268 -11.962 1.00 97.06 86 MET A O 1
ATOM 724 N N . LYS A 1 87 ? 21.933 -5.864 -10.821 1.00 96.88 87 LYS A N 1
ATOM 725 C CA . LYS A 1 87 ? 22.685 -6.972 -11.421 1.00 96.88 87 LYS A CA 1
ATOM 726 C C . LYS A 1 87 ? 21.848 -7.654 -12.499 1.00 96.88 87 LYS A C 1
ATOM 728 O O . LYS A 1 87 ? 20.789 -8.204 -12.205 1.00 96.88 87 LYS A O 1
ATOM 733 N N . ARG A 1 88 ? 22.348 -7.664 -13.737 1.00 97.06 88 ARG A N 1
ATOM 734 C CA . ARG A 1 88 ? 21.694 -8.368 -14.849 1.00 97.06 88 ARG A CA 1
ATOM 735 C C . ARG A 1 88 ? 21.735 -9.883 -14.657 1.00 97.06 88 ARG A C 1
ATOM 737 O O . ARG A 1 88 ? 22.720 -10.440 -14.166 1.00 97.06 88 ARG A O 1
ATOM 744 N N . TYR A 1 89 ? 20.664 -10.543 -15.079 1.00 96.94 89 TYR A N 1
ATOM 745 C CA . TYR A 1 89 ? 20.613 -11.984 -15.284 1.00 96.94 89 TYR A CA 1
ATOM 746 C C . TYR A 1 89 ? 21.421 -12.389 -16.523 1.00 96.94 89 TYR A C 1
ATOM 748 O O . TYR A 1 89 ? 21.833 -11.550 -17.326 1.00 96.94 89 TYR A O 1
ATOM 756 N N . SER A 1 90 ? 21.616 -13.695 -16.710 1.00 95.25 90 SER A N 1
ATOM 757 C CA . SER A 1 90 ? 22.338 -14.242 -17.865 1.00 95.25 90 SER A CA 1
ATOM 758 C C . SER A 1 90 ? 21.673 -13.940 -19.214 1.00 95.25 90 SER A C 1
ATOM 760 O O . SER A 1 90 ? 22.350 -13.946 -20.235 1.00 95.25 90 SER A O 1
ATOM 762 N N . ASP A 1 91 ? 20.373 -13.634 -19.232 1.00 94.31 91 ASP A N 1
ATOM 763 C CA . ASP A 1 91 ? 19.634 -13.180 -20.419 1.00 94.31 91 ASP A CA 1
ATOM 764 C C . ASP A 1 91 ? 19.654 -11.651 -20.619 1.00 94.31 91 ASP A C 1
ATOM 766 O O . ASP A 1 91 ? 18.936 -11.118 -21.469 1.00 94.31 91 ASP A O 1
ATOM 770 N N . GLY A 1 92 ? 20.499 -10.947 -19.859 1.00 95.56 92 GLY A N 1
ATOM 771 C CA . GLY A 1 92 ? 20.754 -9.514 -19.994 1.00 95.56 92 GLY A CA 1
ATOM 772 C C . GLY A 1 92 ? 19.687 -8.614 -19.371 1.00 95.56 92 GLY A C 1
ATOM 773 O O . GLY A 1 92 ? 19.804 -7.393 -19.474 1.00 95.56 92 GLY A O 1
ATOM 774 N N . LEU A 1 93 ? 18.665 -9.178 -18.722 1.00 98.00 93 LEU A N 1
ATOM 775 C CA . LEU A 1 93 ? 17.598 -8.423 -18.066 1.00 98.00 93 LEU A CA 1
ATOM 776 C C . LEU A 1 93 ? 17.969 -8.043 -16.629 1.00 98.00 93 LEU A C 1
ATOM 778 O O . LEU A 1 93 ? 18.595 -8.821 -15.915 1.00 98.00 93 LEU A O 1
ATOM 782 N N . LEU A 1 94 ? 17.535 -6.867 -16.184 1.00 98.25 94 LEU A N 1
ATOM 783 C CA . LEU A 1 94 ? 17.534 -6.473 -14.775 1.00 98.25 94 LEU A CA 1
ATOM 784 C C . LEU A 1 94 ? 16.260 -6.979 -14.077 1.00 98.25 94 LEU A C 1
ATOM 786 O O . LEU A 1 94 ? 15.210 -7.078 -14.720 1.00 98.25 94 LEU A O 1
ATOM 790 N N . PRO A 1 95 ? 16.276 -7.195 -12.750 1.00 97.94 95 PRO A N 1
ATOM 791 C CA . PRO A 1 95 ? 15.062 -7.420 -11.961 1.00 97.94 95 PRO A CA 1
ATOM 792 C C . PRO A 1 95 ? 13.956 -6.387 -12.243 1.00 97.94 95 PRO A C 1
ATOM 794 O O . PRO A 1 95 ? 12.785 -6.740 -12.400 1.00 97.94 95 PRO A O 1
ATOM 797 N N . GLY A 1 96 ? 14.331 -5.115 -12.424 1.00 97.19 96 GLY A N 1
ATOM 798 C CA . GLY A 1 96 ? 13.409 -4.049 -12.820 1.00 97.19 96 GLY A CA 1
ATOM 799 C C . GLY A 1 96 ? 12.684 -4.300 -14.145 1.00 97.19 96 GLY A C 1
ATOM 800 O O . GLY A 1 96 ? 11.499 -3.979 -14.264 1.00 97.19 96 GLY A O 1
ATOM 801 N N . HIS A 1 97 ? 13.340 -4.932 -15.125 1.00 98.25 97 HIS A N 1
ATOM 802 C CA . HIS A 1 97 ? 12.710 -5.319 -16.393 1.00 98.25 97 HIS A CA 1
ATOM 803 C C . HIS A 1 97 ? 11.647 -6.387 -16.199 1.00 98.25 97 HIS A C 1
ATOM 805 O O . HIS A 1 97 ? 10.558 -6.274 -16.759 1.00 98.25 97 HIS A O 1
ATOM 811 N N . ILE A 1 98 ? 11.938 -7.401 -15.383 1.00 98.12 98 ILE A N 1
ATOM 812 C CA . ILE A 1 98 ? 10.994 -8.485 -15.089 1.00 98.12 98 ILE A CA 1
ATOM 813 C C . ILE A 1 98 ? 9.729 -7.910 -14.459 1.00 98.12 98 ILE A C 1
ATOM 815 O O . ILE A 1 98 ? 8.610 -8.198 -14.898 1.00 98.12 98 ILE A O 1
ATOM 819 N N . TYR A 1 99 ? 9.906 -7.021 -13.481 1.00 97.06 99 TYR A N 1
ATOM 820 C CA . TYR A 1 99 ? 8.776 -6.367 -12.845 1.00 97.06 99 TYR A CA 1
ATOM 821 C C . TYR A 1 99 ? 8.028 -5.422 -13.798 1.00 97.06 99 TYR A C 1
ATOM 823 O O . TYR A 1 99 ? 6.796 -5.355 -13.754 1.00 97.06 99 TYR A O 1
ATOM 831 N N . MET A 1 100 ? 8.735 -4.735 -14.702 1.00 96.69 100 MET A N 1
ATOM 832 C CA . MET A 1 100 ? 8.120 -3.891 -15.730 1.00 96.69 100 MET A CA 1
ATOM 833 C C . MET A 1 100 ? 7.238 -4.705 -16.680 1.00 96.69 100 MET A C 1
ATOM 835 O O . MET A 1 100 ? 6.094 -4.315 -16.921 1.00 96.69 100 MET A O 1
ATOM 839 N N . LEU A 1 101 ? 7.723 -5.848 -17.173 1.00 97.56 101 LEU A N 1
ATOM 840 C CA . LEU A 1 101 ? 6.954 -6.749 -18.036 1.00 97.56 101 LEU A CA 1
ATOM 841 C C . LEU A 1 101 ? 5.678 -7.229 -17.330 1.00 97.56 101 LEU A C 1
ATOM 843 O O . LEU A 1 101 ? 4.584 -7.142 -17.893 1.00 97.56 101 LEU A O 1
ATOM 847 N N . TYR A 1 102 ? 5.795 -7.678 -16.075 1.00 96.25 102 TYR A N 1
ATOM 848 C CA . TYR A 1 102 ? 4.645 -8.071 -15.256 1.00 96.25 102 TYR A CA 1
ATOM 849 C C . TYR A 1 102 ? 3.641 -6.920 -15.074 1.00 96.25 102 TYR A C 1
ATOM 851 O O . TYR A 1 102 ? 2.428 -7.111 -15.206 1.00 96.25 102 TYR A O 1
ATOM 859 N N . TRP A 1 103 ? 4.130 -5.707 -14.810 1.00 95.38 103 TRP A N 1
ATOM 860 C CA . TRP A 1 103 ? 3.285 -4.533 -14.617 1.00 95.38 103 TRP A CA 1
ATOM 861 C C . TRP A 1 103 ? 2.541 -4.129 -15.897 1.00 95.38 103 TRP A C 1
ATOM 863 O O . TRP A 1 103 ? 1.328 -3.923 -15.847 1.00 95.38 103 TRP A O 1
ATOM 873 N N . LEU A 1 104 ? 3.227 -4.091 -17.044 1.00 94.75 104 LEU A N 1
ATOM 874 C CA . LEU A 1 104 ? 2.648 -3.764 -18.356 1.00 94.75 104 LEU A CA 1
ATOM 875 C C . LEU A 1 104 ? 1.650 -4.824 -18.849 1.00 94.75 104 LEU A C 1
ATOM 877 O O . LEU A 1 104 ? 0.665 -4.506 -19.529 1.00 94.75 104 LEU A O 1
ATOM 881 N N . LYS A 1 105 ? 1.841 -6.092 -18.455 1.00 94.06 105 LYS A N 1
ATOM 882 C CA . LYS A 1 105 ? 0.839 -7.149 -18.661 1.00 94.06 105 LYS A CA 1
ATOM 883 C C . LYS A 1 105 ? -0.487 -6.762 -18.009 1.00 94.06 105 LYS A C 1
ATOM 885 O O . LYS A 1 105 ? -1.528 -6.786 -18.665 1.00 94.06 105 LYS A O 1
ATOM 890 N N . LYS A 1 106 ? -0.428 -6.356 -16.737 1.00 90.50 106 LYS A N 1
ATOM 891 C CA . LYS A 1 106 ? -1.590 -6.072 -15.884 1.00 90.50 106 LYS A CA 1
ATOM 892 C C . LYS A 1 106 ? -2.229 -4.705 -16.133 1.00 90.50 106 LYS A C 1
ATOM 894 O O . LYS A 1 106 ? -3.438 -4.562 -15.970 1.00 90.50 106 LYS A O 1
ATOM 899 N N . TYR A 1 107 ? -1.443 -3.705 -16.515 1.00 88.25 107 TYR A N 1
ATOM 900 C CA . TYR A 1 107 ? -1.899 -2.327 -16.670 1.00 88.25 107 TYR A CA 1
ATOM 901 C C . TYR A 1 107 ? -1.486 -1.771 -18.033 1.00 88.25 107 TYR A C 1
ATOM 903 O O . TYR A 1 107 ? -0.326 -1.854 -18.412 1.00 88.25 107 TYR A O 1
ATOM 911 N N . SER A 1 108 ? -2.433 -1.191 -18.771 1.00 74.81 108 SER A N 1
ATOM 912 C CA . SER A 1 108 ? -2.173 -0.508 -20.052 1.00 74.81 108 SER A CA 1
ATOM 913 C C . SER A 1 108 ? -2.160 1.018 -19.924 1.00 74.81 108 SER A C 1
ATOM 915 O O . SER A 1 108 ? -1.351 1.670 -20.566 1.00 74.81 108 SER A O 1
ATOM 917 N N . ASN A 1 109 ? -3.012 1.584 -19.060 1.00 75.19 109 ASN A N 1
ATOM 918 C CA . ASN A 1 109 ? -3.293 3.028 -19.012 1.00 75.19 109 ASN A CA 1
ATOM 919 C C . ASN A 1 109 ? -3.062 3.624 -17.613 1.00 75.19 109 ASN A C 1
ATOM 921 O O . ASN A 1 109 ? -3.890 4.367 -17.085 1.00 75.19 109 ASN A O 1
ATOM 925 N N . LYS A 1 110 ? -1.976 3.228 -16.945 1.00 80.19 110 LYS A N 1
ATOM 926 C CA . LYS A 1 110 ? -1.617 3.744 -15.617 1.00 80.19 110 LYS A CA 1
ATOM 927 C C . LYS A 1 110 ? -0.414 4.673 -15.729 1.00 80.19 110 LYS A C 1
ATOM 929 O O . LYS A 1 110 ? 0.496 4.406 -16.506 1.00 80.19 110 LYS A O 1
ATOM 934 N N . LYS A 1 111 ? -0.397 5.732 -14.911 1.00 83.75 111 LYS A N 1
ATOM 935 C CA . LYS A 1 111 ? 0.808 6.545 -14.698 1.00 83.75 111 LYS A CA 1
ATOM 936 C C . LYS A 1 111 ? 1.942 5.636 -14.211 1.00 83.75 111 LYS A C 1
ATOM 938 O O . LYS A 1 111 ? 1.705 4.783 -13.350 1.00 83.75 111 LYS A O 1
ATOM 943 N N . THR A 1 112 ? 3.141 5.848 -14.747 1.00 85.31 112 THR A N 1
ATOM 944 C CA . THR A 1 112 ? 4.361 5.155 -14.328 1.00 85.31 112 THR A CA 1
ATOM 945 C C . THR A 1 112 ? 4.595 5.342 -12.828 1.00 85.31 112 THR A C 1
ATOM 947 O O . THR A 1 112 ? 4.663 6.477 -12.354 1.00 85.31 112 THR A O 1
ATOM 950 N N . PRO A 1 113 ? 4.697 4.253 -12.056 1.00 86.19 113 PRO A N 1
ATOM 951 C CA . PRO A 1 113 ? 4.972 4.344 -10.631 1.00 86.19 113 PRO A CA 1
ATOM 952 C C . PRO A 1 113 ? 6.433 4.687 -10.329 1.00 86.19 113 PRO A C 1
ATOM 954 O O . PRO A 1 113 ? 7.344 4.122 -10.929 1.00 86.19 113 PRO A O 1
ATOM 957 N N . ALA A 1 114 ? 6.647 5.526 -9.314 1.00 85.62 114 ALA A N 1
ATOM 958 C CA . ALA A 1 114 ? 7.979 5.951 -8.883 1.00 85.62 114 ALA A CA 1
ATOM 959 C C . ALA A 1 114 ? 8.877 4.785 -8.423 1.00 85.62 114 ALA A C 1
ATOM 961 O O . ALA A 1 114 ? 10.093 4.854 -8.554 1.00 85.62 114 ALA A O 1
ATOM 962 N N . TYR A 1 115 ? 8.309 3.672 -7.942 1.00 89.00 115 TYR A N 1
ATOM 963 C CA . TYR A 1 115 ? 9.105 2.529 -7.477 1.00 89.00 115 TYR A CA 1
ATOM 964 C C . TYR A 1 115 ? 10.021 1.922 -8.555 1.00 89.00 115 TYR A C 1
ATOM 966 O O . TYR A 1 115 ? 10.970 1.228 -8.207 1.00 89.00 115 TYR A O 1
ATOM 974 N N . PHE A 1 116 ? 9.777 2.164 -9.849 1.00 93.06 116 PHE A N 1
ATOM 975 C CA . PHE A 1 116 ? 10.713 1.738 -10.895 1.00 93.06 116 PHE A CA 1
ATOM 976 C C . PHE A 1 116 ? 12.076 2.423 -10.751 1.00 93.06 116 PHE A C 1
ATOM 978 O O . PHE A 1 116 ? 13.102 1.773 -10.912 1.00 93.06 116 PHE A O 1
ATOM 985 N N . GLU A 1 117 ? 12.092 3.685 -10.332 1.00 92.00 117 GLU A N 1
ATOM 986 C CA . GLU A 1 117 ? 13.319 4.402 -10.001 1.00 92.00 117 GLU A CA 1
ATOM 987 C C . GLU A 1 117 ? 13.788 4.087 -8.569 1.00 92.00 117 GLU A C 1
ATOM 989 O O . GLU A 1 117 ? 14.962 3.815 -8.334 1.00 92.00 117 GLU A O 1
ATOM 994 N N . TYR A 1 118 ? 12.883 4.142 -7.584 1.00 89.06 118 TYR A N 1
ATOM 995 C CA . TYR A 1 118 ? 13.243 4.050 -6.157 1.00 89.06 118 TYR A CA 1
ATOM 996 C C . TYR A 1 118 ? 13.606 2.658 -5.666 1.00 89.06 118 TYR A C 1
ATOM 998 O O . TYR A 1 118 ? 14.433 2.545 -4.770 1.00 89.06 118 TYR A O 1
ATOM 1006 N N . GLU A 1 119 ? 13.030 1.613 -6.245 1.00 90.56 119 GLU A N 1
ATOM 1007 C CA . GLU A 1 119 ? 13.284 0.242 -5.802 1.00 90.56 119 GLU A CA 1
ATOM 1008 C C . GLU A 1 119 ? 14.086 -0.549 -6.836 1.00 90.56 119 GLU A C 1
ATOM 1010 O O . GLU A 1 119 ? 14.920 -1.368 -6.463 1.00 90.56 119 GLU A O 1
ATOM 1015 N N . TYR A 1 120 ? 13.866 -0.281 -8.127 1.00 94.56 120 TYR A N 1
ATOM 1016 C CA . TYR A 1 120 ? 14.521 -1.009 -9.217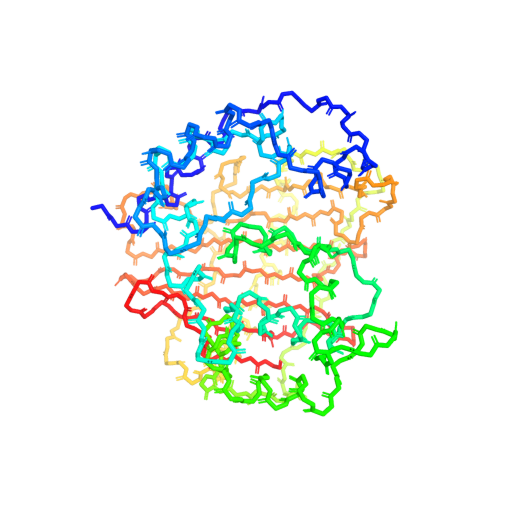 1.00 94.56 120 TYR A CA 1
ATOM 1017 C C . TYR A 1 120 ? 15.628 -0.223 -9.928 1.00 94.56 120 TYR A C 1
ATOM 1019 O O . TYR A 1 120 ? 16.330 -0.813 -10.740 1.00 94.56 120 TYR A O 1
ATOM 1027 N N . GLY A 1 121 ? 15.793 1.074 -9.644 1.00 94.88 121 GLY A N 1
ATOM 1028 C CA . GLY A 1 121 ? 16.873 1.888 -10.205 1.00 94.88 121 GLY A CA 1
ATOM 1029 C C . GLY A 1 121 ? 16.832 2.069 -11.722 1.00 94.88 121 GLY A C 1
ATOM 1030 O O . GLY A 1 121 ? 17.871 2.348 -12.307 1.00 94.88 121 GLY A O 1
ATOM 1031 N N . ILE A 1 122 ? 15.676 1.910 -12.370 1.00 95.81 122 ILE A N 1
ATOM 1032 C CA . ILE A 1 122 ? 15.570 1.990 -13.831 1.00 95.81 122 ILE A CA 1
ATOM 1033 C C . ILE A 1 122 ? 14.832 3.239 -14.311 1.00 95.81 122 ILE A C 1
ATOM 1035 O O . ILE A 1 122 ? 13.835 3.660 -13.719 1.00 95.81 122 ILE A O 1
ATOM 1039 N N . ASP A 1 123 ? 15.274 3.777 -15.449 1.00 94.50 123 ASP A N 1
ATOM 1040 C CA . ASP A 1 123 ? 14.481 4.717 -16.239 1.00 94.50 123 ASP A CA 1
ATOM 1041 C C . ASP A 1 123 ? 13.397 3.938 -16.990 1.00 94.50 123 ASP A C 1
ATOM 1043 O O . ASP A 1 123 ? 13.661 3.172 -17.919 1.00 94.50 123 ASP A O 1
ATOM 1047 N N . PHE A 1 124 ? 12.142 4.150 -16.600 1.00 92.69 124 PHE A N 1
ATOM 1048 C CA . PHE A 1 124 ? 11.020 3.437 -17.190 1.00 92.69 124 PHE A CA 1
ATOM 1049 C C . PHE A 1 124 ? 10.907 3.632 -18.710 1.00 92.69 124 PHE A C 1
ATOM 1051 O O . PHE A 1 124 ? 10.530 2.698 -19.417 1.00 92.69 124 PHE A O 1
ATOM 1058 N N . VAL A 1 125 ? 11.187 4.829 -19.232 1.00 91.50 125 VAL A N 1
ATOM 1059 C CA . VAL A 1 125 ? 10.995 5.140 -20.657 1.00 91.50 125 VAL A CA 1
ATOM 1060 C C . VAL A 1 125 ? 12.112 4.522 -21.492 1.00 91.50 125 VAL A C 1
ATOM 1062 O O . VAL A 1 125 ? 11.825 3.840 -22.487 1.00 91.50 125 VAL A O 1
ATOM 1065 N N . ALA A 1 126 ? 13.365 4.714 -21.072 1.00 94.06 126 ALA A N 1
ATOM 1066 C CA . ALA A 1 126 ? 14.520 4.121 -21.737 1.00 94.06 126 ALA A CA 1
ATOM 1067 C C . ALA A 1 126 ? 14.446 2.588 -21.711 1.00 94.06 126 ALA A C 1
ATOM 1069 O O . ALA A 1 126 ? 14.535 1.944 -22.761 1.00 94.06 126 ALA A O 1
ATOM 1070 N N . GLU A 1 127 ? 14.161 1.997 -20.549 1.00 95.81 127 GLU A N 1
ATOM 1071 C CA . GLU A 1 127 ? 14.136 0.542 -20.415 1.00 95.81 127 GLU A CA 1
ATOM 1072 C C . GLU A 1 127 ? 12.935 -0.109 -21.110 1.00 95.81 127 GLU A C 1
ATOM 1074 O O . GLU A 1 127 ? 13.059 -1.192 -21.686 1.00 95.81 127 GLU A O 1
ATOM 1079 N N . LYS A 1 128 ? 11.776 0.558 -21.176 1.00 95.25 128 LYS A N 1
ATOM 1080 C CA . LYS A 1 128 ? 10.655 0.079 -22.004 1.00 95.25 128 LYS A CA 1
ATOM 1081 C C . LYS A 1 128 ? 11.037 0.030 -23.487 1.00 95.25 128 LYS A C 1
ATOM 1083 O O . LYS A 1 128 ? 10.660 -0.906 -24.193 1.00 95.25 128 LYS A O 1
ATOM 1088 N N . THR A 1 129 ? 11.803 1.015 -23.958 1.00 95.75 129 THR A N 1
ATOM 1089 C CA . THR A 1 129 ? 12.313 1.054 -25.337 1.00 95.75 129 THR A CA 1
ATOM 1090 C C . THR A 1 129 ? 13.312 -0.074 -25.585 1.00 95.75 129 THR A C 1
ATOM 1092 O O . THR A 1 129 ? 13.219 -0.758 -26.605 1.00 95.75 129 THR A O 1
ATOM 1095 N N . PHE A 1 130 ? 14.218 -0.327 -24.636 1.00 96.94 130 PHE A N 1
ATOM 1096 C CA . PHE A 1 130 ? 15.116 -1.482 -24.666 1.00 96.94 130 PHE A CA 1
ATOM 1097 C C . PHE A 1 130 ? 14.336 -2.802 -24.773 1.00 96.94 130 PHE A C 1
ATOM 1099 O O . PHE A 1 130 ? 14.633 -3.623 -25.643 1.00 96.94 130 PHE A O 1
ATOM 1106 N N . LEU A 1 131 ? 13.292 -2.993 -23.959 1.00 98.06 131 LEU A N 1
ATOM 1107 C CA . LEU A 1 131 ? 12.477 -4.211 -23.977 1.00 98.06 131 LEU A CA 1
ATOM 1108 C C . LEU A 1 131 ? 11.731 -4.420 -25.299 1.00 98.06 131 LEU A C 1
ATOM 1110 O O . LEU A 1 131 ? 11.656 -5.557 -25.771 1.00 98.06 131 LEU A O 1
ATOM 1114 N N . LYS A 1 132 ? 11.228 -3.348 -25.924 1.00 97.62 132 LYS A N 1
ATOM 1115 C CA . LYS A 1 132 ? 10.649 -3.410 -27.276 1.00 97.62 132 LYS A CA 1
ATOM 1116 C C . LYS A 1 132 ? 11.681 -3.820 -28.320 1.00 97.62 132 LYS A C 1
ATOM 1118 O O . LYS A 1 132 ? 11.477 -4.803 -29.024 1.00 97.62 132 LYS A O 1
ATOM 1123 N N . ARG A 1 133 ? 12.821 -3.121 -28.371 1.00 97.44 133 ARG A N 1
ATOM 1124 C CA . ARG A 1 133 ? 13.904 -3.397 -29.337 1.00 97.44 133 ARG A CA 1
ATOM 1125 C C . ARG A 1 133 ? 14.427 -4.830 -29.243 1.00 97.44 133 ARG A C 1
ATOM 1127 O O . ARG A 1 133 ? 14.810 -5.408 -30.249 1.00 97.44 133 ARG A O 1
ATOM 1134 N N . ASN A 1 134 ? 14.403 -5.414 -28.046 1.00 97.62 134 ASN A N 1
ATOM 1135 C CA . ASN A 1 134 ? 14.845 -6.786 -27.798 1.00 97.62 134 ASN A CA 1
ATOM 1136 C C . ASN A 1 134 ? 13.717 -7.836 -27.895 1.00 97.62 134 ASN A C 1
ATOM 1138 O O . ASN A 1 134 ? 13.931 -9.004 -27.548 1.00 97.62 134 ASN A O 1
ATOM 1142 N N . GLY A 1 135 ? 12.523 -7.452 -28.357 1.00 97.62 135 GLY A N 1
ATOM 1143 C CA . GLY A 1 135 ? 11.404 -8.355 -28.640 1.00 97.62 135 GLY A CA 1
ATOM 1144 C C . GLY A 1 135 ? 10.681 -8.904 -27.407 1.00 97.62 135 GLY A C 1
ATOM 1145 O O . GLY A 1 135 ? 9.964 -9.899 -27.517 1.00 97.62 135 GLY A O 1
ATOM 1146 N N . TYR A 1 136 ? 10.865 -8.308 -26.227 1.00 98.25 136 TYR A N 1
ATOM 1147 C CA . TYR A 1 136 ? 10.136 -8.686 -25.008 1.00 98.25 136 TYR A CA 1
ATOM 1148 C C . TYR A 1 136 ? 8.755 -8.024 -24.921 1.00 98.25 136 TYR A C 1
ATOM 1150 O O . TYR A 1 136 ? 7.855 -8.564 -24.277 1.00 98.25 136 TYR A O 1
ATOM 1158 N N . LEU A 1 137 ? 8.587 -6.875 -25.578 1.00 98.00 137 LEU A N 1
ATOM 1159 C CA . LEU A 1 137 ? 7.329 -6.141 -25.701 1.00 98.00 137 LEU A CA 1
ATOM 1160 C C . LEU A 1 137 ? 6.939 -5.997 -27.174 1.00 98.00 137 LEU A C 1
ATOM 1162 O O . LEU A 1 137 ? 7.812 -5.839 -28.023 1.00 98.00 137 LEU A O 1
ATOM 1166 N N . ASP A 1 138 ? 5.638 -6.027 -27.451 1.00 96.19 138 ASP A N 1
ATOM 1167 C CA . ASP A 1 138 ? 5.074 -5.701 -28.760 1.00 96.19 138 ASP A CA 1
ATOM 1168 C C . ASP A 1 138 ? 4.842 -4.185 -28.932 1.00 96.19 138 ASP A C 1
ATOM 1170 O O . ASP A 1 138 ? 5.106 -3.368 -28.037 1.00 96.19 138 ASP A O 1
ATOM 1174 N N . GLU A 1 139 ? 4.309 -3.796 -30.091 1.00 93.19 139 GLU A N 1
ATOM 1175 C CA . GLU A 1 139 ? 3.997 -2.398 -30.402 1.00 93.19 139 GLU A CA 1
ATOM 1176 C C . GLU A 1 139 ? 2.986 -1.777 -29.429 1.00 93.19 139 GLU A C 1
ATOM 1178 O O . GLU A 1 139 ? 3.113 -0.606 -29.050 1.00 93.19 139 GLU A O 1
ATOM 1183 N N . LEU A 1 140 ? 2.063 -2.589 -28.910 1.00 92.25 140 LEU A N 1
ATOM 1184 C CA . LEU A 1 140 ? 1.050 -2.204 -27.927 1.00 92.25 140 LEU A CA 1
ATOM 1185 C C . LEU A 1 140 ? 1.591 -2.164 -26.484 1.00 92.25 140 LEU A C 1
ATOM 1187 O O . LEU A 1 140 ? 0.831 -1.919 -25.545 1.00 92.25 140 LEU A O 1
ATOM 1191 N N . ASN A 1 141 ? 2.905 -2.329 -26.289 1.00 92.88 141 ASN A N 1
ATOM 1192 C CA . ASN A 1 141 ? 3.571 -2.426 -24.985 1.00 92.88 141 ASN A CA 1
ATOM 1193 C C . ASN A 1 141 ? 3.080 -3.614 -24.139 1.00 92.88 141 ASN A C 1
ATOM 1195 O O . ASN A 1 141 ? 3.092 -3.543 -22.907 1.00 92.88 141 ASN A O 1
ATOM 1199 N N . LYS A 1 142 ? 2.642 -4.704 -24.768 1.00 95.50 142 LYS A N 1
ATOM 1200 C CA . LYS A 1 142 ? 2.283 -5.947 -24.088 1.00 95.50 142 LYS A CA 1
ATOM 1201 C C . LYS A 1 142 ? 3.410 -6.975 -24.195 1.00 95.50 142 LYS A C 1
ATOM 1203 O O . LYS A 1 142 ? 4.127 -6.994 -25.194 1.00 95.50 142 LYS A O 1
ATOM 1208 N N . PRO A 1 143 ? 3.616 -7.819 -23.164 1.00 97.06 143 PRO A N 1
ATOM 1209 C CA . PRO A 1 143 ? 4.635 -8.857 -23.233 1.00 97.06 143 PRO A CA 1
ATOM 1210 C C . PRO A 1 143 ? 4.372 -9.849 -24.364 1.00 97.06 143 PRO A C 1
ATOM 1212 O O . PRO A 1 143 ? 3.305 -10.463 -24.424 1.00 97.06 143 PRO A O 1
ATOM 1215 N N . THR A 1 144 ? 5.381 -10.052 -25.205 1.00 98.19 144 THR A N 1
ATOM 1216 C CA . THR A 1 144 ? 5.406 -11.094 -26.242 1.00 98.19 144 THR A CA 1
ATOM 1217 C C . THR A 1 144 ? 5.539 -12.486 -25.601 1.00 98.19 144 THR A C 1
ATOM 1219 O O . THR A 1 144 ? 5.721 -12.591 -24.381 1.00 98.19 144 THR A O 1
ATOM 1222 N N . PRO A 1 145 ? 5.515 -13.596 -26.364 1.00 98.25 145 PRO A N 1
ATOM 1223 C CA . PRO A 1 145 ? 5.869 -14.909 -25.819 1.00 98.25 145 PRO A CA 1
ATOM 1224 C C . PRO A 1 145 ? 7.244 -14.919 -25.127 1.00 98.25 145 PRO A C 1
ATOM 1226 O O . PRO A 1 145 ? 7.374 -15.454 -24.027 1.00 98.25 145 PRO A O 1
ATOM 1229 N N . LYS A 1 146 ? 8.240 -14.224 -25.700 1.00 98.00 146 LYS A N 1
ATOM 1230 C CA . LYS A 1 146 ? 9.572 -14.039 -25.100 1.00 98.00 146 LYS A CA 1
ATOM 1231 C C . LYS A 1 146 ? 9.498 -13.271 -23.773 1.00 98.00 146 LYS A C 1
ATOM 1233 O O . LYS A 1 146 ? 10.122 -13.674 -22.795 1.00 98.00 146 LYS A O 1
ATOM 1238 N N . GLY A 1 147 ? 8.700 -12.201 -23.716 1.00 97.56 147 GLY A N 1
ATOM 1239 C CA . GLY A 1 147 ? 8.436 -11.444 -22.486 1.00 97.56 147 GLY A CA 1
ATOM 1240 C C . GLY A 1 147 ? 7.762 -12.275 -21.392 1.00 97.56 147 GLY A C 1
ATOM 1241 O O . GLY A 1 147 ? 8.167 -12.223 -20.233 1.00 97.56 147 GLY A O 1
ATOM 1242 N N . ASN A 1 148 ? 6.764 -13.085 -21.751 1.00 97.88 148 ASN A N 1
ATOM 1243 C CA . ASN A 1 148 ? 6.087 -13.972 -20.803 1.00 97.88 148 ASN A CA 1
ATOM 1244 C C . ASN A 1 148 ? 7.017 -15.076 -20.277 1.00 97.88 148 ASN A C 1
ATOM 1246 O O . ASN A 1 148 ? 6.968 -15.382 -19.087 1.00 97.88 148 ASN A O 1
ATOM 1250 N N . LEU A 1 149 ? 7.898 -15.621 -21.121 1.00 97.69 149 LEU A N 1
ATOM 1251 C CA . LEU A 1 149 ? 8.902 -16.593 -20.692 1.00 97.69 149 LEU A CA 1
ATOM 1252 C C . LEU A 1 149 ? 9.910 -15.977 -19.710 1.00 97.69 149 LEU A C 1
ATOM 1254 O O . LEU A 1 149 ? 10.260 -16.615 -18.721 1.00 97.69 149 LEU A O 1
ATOM 1258 N N . ALA A 1 150 ? 10.339 -14.731 -19.937 1.00 97.56 150 ALA A N 1
ATOM 1259 C CA . ALA A 1 150 ? 11.215 -14.016 -19.006 1.00 97.56 150 ALA A CA 1
ATOM 1260 C C . ALA A 1 150 ? 10.544 -13.789 -17.639 1.00 97.56 150 ALA A C 1
ATOM 1262 O O . ALA A 1 150 ? 11.168 -14.019 -16.605 1.00 97.56 150 ALA A O 1
ATOM 1263 N N . ILE A 1 151 ? 9.256 -13.413 -17.630 1.00 96.69 151 ILE A N 1
ATOM 1264 C CA . ILE A 1 151 ? 8.449 -13.313 -16.402 1.00 96.69 151 ILE A CA 1
ATOM 1265 C C . ILE A 1 151 ? 8.425 -14.648 -15.646 1.00 96.69 151 ILE A C 1
ATOM 1267 O O . ILE A 1 151 ? 8.597 -14.663 -14.432 1.00 96.69 151 ILE A O 1
ATOM 1271 N N . GLN A 1 152 ? 8.205 -15.759 -16.352 1.00 95.94 152 GLN A N 1
ATOM 1272 C CA . GLN A 1 152 ? 8.142 -17.084 -15.737 1.00 95.94 152 GLN A CA 1
ATOM 1273 C C . GLN A 1 152 ? 9.502 -17.526 -15.188 1.00 95.94 152 GLN A C 1
ATOM 1275 O O . GLN A 1 152 ? 9.575 -18.028 -14.072 1.00 95.94 152 GLN A O 1
ATOM 1280 N N . ARG A 1 153 ? 10.579 -17.327 -15.957 1.00 96.94 153 ARG A N 1
ATOM 1281 C CA . ARG A 1 153 ? 11.945 -17.707 -15.572 1.00 96.94 153 ARG A CA 1
ATOM 1282 C C . ARG A 1 153 ? 12.405 -17.003 -14.296 1.00 96.94 153 ARG A C 1
ATOM 1284 O O . ARG A 1 153 ? 13.097 -17.610 -13.488 1.00 96.94 153 ARG A O 1
ATOM 1291 N N . HIS A 1 154 ? 12.010 -15.743 -14.125 1.00 96.44 154 HIS A N 1
ATOM 1292 C CA . HIS A 1 154 ? 12.427 -14.885 -13.015 1.00 96.44 154 HIS A CA 1
ATOM 1293 C C . HIS A 1 154 ? 11.251 -14.538 -12.088 1.00 96.44 154 HIS A C 1
ATOM 1295 O O . HIS A 1 154 ? 11.148 -13.411 -11.597 1.00 96.44 154 HIS A O 1
ATOM 1301 N N . SER A 1 155 ? 10.340 -15.494 -11.852 1.00 92.88 155 SER A N 1
ATOM 1302 C CA . SER A 1 155 ? 9.114 -15.274 -11.064 1.00 92.88 155 SER A CA 1
ATOM 1303 C C . SER A 1 155 ? 9.387 -14.803 -9.635 1.00 92.88 155 SER A C 1
ATOM 1305 O O . SER A 1 155 ? 8.585 -14.052 -9.078 1.00 92.88 155 SER A O 1
ATOM 1307 N N . SER A 1 156 ? 10.553 -15.150 -9.083 1.00 91.88 156 SER A N 1
ATOM 1308 C CA . SER A 1 156 ? 11.000 -14.742 -7.750 1.00 91.88 156 SER A CA 1
ATOM 1309 C C . SER A 1 156 ? 10.973 -13.225 -7.540 1.00 91.88 156 SER A C 1
ATOM 1311 O O . SER A 1 156 ? 10.597 -12.774 -6.463 1.00 91.88 156 SER A O 1
ATOM 1313 N N . VAL A 1 157 ? 11.258 -12.417 -8.572 1.00 92.44 157 VAL A N 1
ATOM 1314 C CA . VAL A 1 157 ? 11.169 -10.942 -8.497 1.00 92.44 157 VAL A CA 1
ATOM 1315 C C . VAL A 1 157 ? 9.738 -10.479 -8.209 1.00 92.44 157 VAL A C 1
ATOM 1317 O O . VAL A 1 157 ? 9.505 -9.485 -7.517 1.00 92.44 157 VAL A O 1
ATOM 1320 N N . ILE A 1 158 ? 8.756 -11.184 -8.770 1.00 91.62 158 ILE A N 1
ATOM 1321 C CA . ILE A 1 158 ? 7.336 -10.880 -8.595 1.00 91.62 158 ILE A CA 1
ATOM 1322 C C . ILE A 1 158 ? 6.865 -11.404 -7.243 1.00 91.62 158 ILE A C 1
ATOM 1324 O O . ILE A 1 158 ? 6.146 -10.687 -6.553 1.00 91.62 158 ILE A O 1
ATOM 1328 N N . GLU A 1 159 ? 7.278 -12.613 -6.867 1.00 87.69 159 GLU A N 1
ATOM 1329 C CA . GLU A 1 159 ? 6.937 -13.259 -5.596 1.00 87.69 159 GLU A CA 1
ATOM 1330 C C . GLU A 1 159 ? 7.489 -12.489 -4.393 1.00 87.69 159 GLU A C 1
ATOM 1332 O O . GLU A 1 159 ? 6.772 -12.300 -3.416 1.00 87.69 159 GLU A O 1
ATOM 1337 N N . GLU A 1 160 ? 8.711 -11.960 -4.474 1.00 85.56 160 GLU A N 1
ATOM 1338 C CA . GLU A 1 160 ? 9.295 -11.142 -3.406 1.00 85.56 160 GLU A CA 1
ATOM 1339 C C . GLU A 1 160 ? 8.467 -9.872 -3.153 1.00 85.56 160 GLU A C 1
ATOM 1341 O O . GLU A 1 160 ? 8.247 -9.472 -2.008 1.00 85.56 160 GLU A O 1
ATOM 1346 N N . ARG A 1 161 ? 7.941 -9.258 -4.220 1.00 82.94 161 ARG A N 1
ATOM 1347 C CA . ARG A 1 161 ? 7.105 -8.052 -4.128 1.00 82.94 161 ARG A CA 1
ATOM 1348 C C . ARG A 1 161 ? 5.635 -8.342 -3.829 1.00 82.94 161 ARG A C 1
ATOM 1350 O O . ARG A 1 161 ? 4.944 -7.512 -3.235 1.00 82.94 161 ARG A O 1
ATOM 1357 N N . HIS A 1 162 ? 5.134 -9.486 -4.277 1.00 82.38 162 HIS A N 1
ATOM 1358 C CA . HIS A 1 162 ? 3.753 -9.929 -4.113 1.00 82.38 162 HIS A CA 1
ATOM 1359 C C . HIS A 1 162 ? 3.729 -11.350 -3.553 1.00 82.38 162 HIS A C 1
ATOM 1361 O O . HIS A 1 162 ? 3.299 -12.264 -4.261 1.00 82.38 162 HIS A O 1
ATOM 1367 N N . PRO A 1 163 ? 4.153 -11.546 -2.293 1.00 78.69 163 PRO A N 1
ATOM 1368 C CA . PRO A 1 163 ? 4.189 -12.874 -1.710 1.00 78.69 163 PRO A CA 1
ATOM 1369 C C . PRO A 1 163 ? 2.782 -13.464 -1.695 1.00 78.69 163 PRO A C 1
ATOM 1371 O O . PRO A 1 163 ? 1.803 -12.787 -1.344 1.00 78.69 163 PRO A O 1
ATOM 1374 N N . SER A 1 164 ? 2.685 -14.728 -2.101 1.00 80.94 164 SER A N 1
ATOM 1375 C CA . SER A 1 164 ? 1.445 -15.488 -2.000 1.00 80.94 164 SER A CA 1
ATOM 1376 C C . SER A 1 164 ? 1.007 -15.544 -0.537 1.00 80.94 164 SER A C 1
ATOM 1378 O O . SER A 1 164 ? 1.844 -15.741 0.347 1.00 80.94 164 SER A O 1
ATOM 1380 N N . PRO A 1 165 ? -0.287 -15.340 -0.248 1.00 86.69 165 PRO A N 1
ATOM 1381 C CA . PRO A 1 165 ? -0.772 -15.486 1.111 1.00 86.69 165 PRO A CA 1
ATOM 1382 C C . PRO A 1 165 ? -0.682 -16.958 1.539 1.00 86.69 165 PRO A C 1
ATOM 1384 O O . PRO A 1 165 ? -0.821 -17.851 0.703 1.00 86.69 165 PRO A O 1
ATOM 1387 N N . ARG A 1 166 ? -0.526 -17.224 2.840 1.00 87.19 166 ARG A N 1
ATOM 1388 C CA . ARG A 1 166 ? -0.638 -18.604 3.358 1.00 87.19 166 ARG A CA 1
ATOM 1389 C C . ARG A 1 166 ? -2.029 -19.196 3.119 1.00 87.19 166 ARG A C 1
ATOM 1391 O O . ARG A 1 166 ? -2.154 -20.388 2.866 1.00 87.19 166 ARG A O 1
ATOM 1398 N N . TYR A 1 167 ? -3.053 -18.351 3.185 1.00 89.06 167 TYR A N 1
ATOM 1399 C CA . TYR A 1 167 ? -4.445 -18.708 2.952 1.00 89.06 167 TYR A CA 1
ATOM 1400 C C . TYR A 1 167 ? -5.091 -17.725 1.973 1.00 89.06 167 TYR A C 1
ATOM 1402 O O . TYR A 1 167 ? -4.974 -16.504 2.114 1.00 89.06 167 TYR A O 1
ATOM 1410 N N . SER A 1 168 ? -5.815 -18.252 0.993 1.00 88.12 168 SER A N 1
ATOM 1411 C CA . SER A 1 168 ? -6.635 -17.459 0.079 1.00 88.12 168 SER A CA 1
ATOM 1412 C C . SER A 1 168 ? -8.105 -17.713 0.357 1.00 88.12 168 SER A C 1
ATOM 1414 O O . SER A 1 168 ? -8.515 -18.859 0.523 1.00 88.12 168 SER A O 1
ATOM 1416 N N . GLY A 1 169 ? -8.893 -16.644 0.412 1.00 81.00 169 GLY A N 1
ATOM 1417 C CA . GLY A 1 169 ? -10.340 -16.739 0.558 1.00 81.00 169 GLY A CA 1
ATOM 1418 C C . GLY A 1 169 ? -11.069 -16.513 -0.757 1.00 81.00 169 GLY A C 1
ATOM 1419 O O . GLY A 1 169 ? -10.532 -15.934 -1.695 1.00 81.00 169 GLY A O 1
ATOM 1420 N N . VAL A 1 170 ? -12.333 -16.915 -0.788 1.00 78.31 170 VAL A N 1
ATOM 1421 C CA . VAL A 1 170 ? -13.324 -16.429 -1.754 1.00 78.31 170 VAL A CA 1
ATOM 1422 C C . VAL A 1 170 ? -14.327 -15.538 -1.021 1.00 78.31 170 VAL A C 1
ATOM 1424 O O . VAL A 1 170 ? -14.439 -15.637 0.204 1.00 78.31 170 VAL A O 1
ATOM 1427 N N . PRO A 1 171 ? -15.048 -14.635 -1.713 1.00 74.25 171 PRO A N 1
ATOM 1428 C CA . PRO A 1 171 ? -16.075 -13.813 -1.081 1.00 74.25 171 PRO A CA 1
ATOM 1429 C C . PRO A 1 171 ? -17.087 -14.672 -0.311 1.00 74.25 171 PRO A C 1
ATOM 1431 O O . PRO A 1 171 ? -17.908 -15.367 -0.901 1.00 74.25 171 PRO A O 1
ATOM 1434 N N . ASP A 1 172 ? -17.006 -14.630 1.018 1.00 73.38 172 ASP A N 1
ATOM 1435 C CA . ASP A 1 172 ? -17.785 -15.497 1.898 1.00 73.38 172 ASP A CA 1
ATOM 1436 C C . ASP A 1 172 ? -19.125 -14.839 2.269 1.00 73.38 172 ASP A C 1
ATOM 1438 O O . ASP A 1 172 ? -19.181 -13.720 2.810 1.00 73.38 172 ASP A O 1
ATOM 1442 N N . ALA A 1 173 ? -20.219 -15.552 1.991 1.00 71.81 173 ALA A N 1
ATOM 1443 C CA . ALA A 1 173 ? -21.574 -15.161 2.364 1.00 71.81 173 ALA A CA 1
ATOM 1444 C C . ALA A 1 173 ? -21.709 -14.976 3.889 1.00 71.81 173 ALA A C 1
ATOM 1446 O O . ALA A 1 173 ? -22.418 -14.073 4.335 1.00 71.81 173 ALA A O 1
ATOM 1447 N N . SER A 1 174 ? -20.953 -15.751 4.677 1.00 80.31 174 SER A N 1
ATOM 1448 C CA . SER A 1 174 ? -20.920 -15.713 6.145 1.00 80.31 174 SER A CA 1
ATOM 1449 C C . SER A 1 174 ? -20.176 -14.498 6.722 1.00 80.31 174 SER A C 1
ATOM 1451 O O . SER A 1 174 ? -20.263 -14.227 7.923 1.00 80.31 174 SER A O 1
ATOM 1453 N N . SER A 1 175 ? -19.474 -13.720 5.883 1.00 84.88 175 SER A N 1
ATOM 1454 C CA . SER A 1 175 ? -18.760 -12.523 6.332 1.00 84.88 175 SER A CA 1
ATOM 1455 C C . SER A 1 175 ? -19.722 -11.526 7.007 1.00 84.88 175 SER A C 1
ATOM 1457 O O . SER A 1 175 ? -20.758 -11.202 6.412 1.00 84.88 175 SER A O 1
ATOM 1459 N N . PRO A 1 176 ? -19.395 -11.011 8.211 1.00 90.12 176 PRO A N 1
ATOM 1460 C CA . PRO A 1 176 ? -20.264 -10.103 8.953 1.00 90.12 176 PRO A CA 1
ATOM 1461 C C . PRO A 1 176 ? -20.738 -8.907 8.125 1.00 90.12 176 PRO A C 1
ATOM 1463 O O . PRO A 1 176 ? -19.952 -8.248 7.444 1.00 90.12 176 PRO A O 1
ATOM 1466 N N . VAL A 1 177 ? -22.032 -8.603 8.213 1.00 89.62 177 VAL A N 1
ATOM 1467 C CA . VAL A 1 177 ? -22.612 -7.402 7.604 1.00 89.62 177 VAL A CA 1
ATOM 1468 C C . VAL A 1 177 ? -22.450 -6.230 8.568 1.00 89.62 177 VAL A C 1
ATOM 1470 O O . VAL A 1 177 ? -22.788 -6.339 9.747 1.00 89.62 177 VAL A O 1
ATOM 1473 N N . ILE A 1 178 ? -21.924 -5.117 8.056 1.00 90.56 178 ILE A N 1
ATOM 1474 C CA . ILE A 1 178 ? -21.826 -3.852 8.788 1.00 90.56 178 ILE A CA 1
ATOM 1475 C C . ILE A 1 178 ? -23.020 -2.986 8.407 1.00 90.56 178 ILE A C 1
ATOM 1477 O O . ILE A 1 178 ? -23.226 -2.687 7.232 1.00 90.56 178 ILE A O 1
ATOM 1481 N N . LEU A 1 179 ? -23.788 -2.586 9.410 1.00 89.94 179 LEU A N 1
ATOM 1482 C CA . LEU A 1 179 ? -24.917 -1.683 9.284 1.00 89.94 179 LEU A CA 1
ATOM 1483 C C . LEU A 1 179 ? -24.448 -0.227 9.431 1.00 89.94 179 LEU A C 1
ATOM 1485 O O . LEU A 1 179 ? -23.598 0.054 10.288 1.00 89.94 179 LEU A O 1
ATOM 1489 N N . PRO A 1 180 ? -25.005 0.708 8.639 1.00 87.75 180 PRO A N 1
ATOM 1490 C CA . PRO A 1 180 ? -24.770 2.134 8.828 1.00 87.75 180 PRO A CA 1
ATOM 1491 C C . PRO A 1 180 ? -25.139 2.570 10.248 1.00 87.75 180 PRO A C 1
ATOM 1493 O O . PRO A 1 180 ? -26.186 2.192 10.768 1.00 87.75 180 PRO A O 1
ATOM 1496 N N . VAL A 1 181 ? -24.291 3.392 10.867 1.00 91.06 181 VAL A N 1
ATOM 1497 C CA . VAL A 1 181 ? -24.553 3.948 12.208 1.00 91.06 181 VAL A CA 1
ATOM 1498 C C . VAL A 1 181 ? -25.167 5.351 12.169 1.00 91.06 181 VAL A C 1
ATOM 1500 O O . VAL A 1 181 ? -25.385 5.941 13.221 1.00 91.06 181 VAL A O 1
ATOM 1503 N N . GLY A 1 182 ? -25.439 5.886 10.973 1.00 86.62 182 GLY A N 1
ATOM 1504 C CA . GLY A 1 182 ? -26.019 7.221 10.788 1.00 86.62 182 GLY A CA 1
ATOM 1505 C C . GLY A 1 182 ? -25.014 8.374 10.873 1.00 86.62 182 GLY A C 1
ATOM 1506 O O . GLY A 1 182 ? -25.404 9.496 11.178 1.00 86.62 182 GLY A O 1
ATOM 1507 N N . ARG A 1 183 ? -23.723 8.119 10.622 1.00 92.88 183 ARG A N 1
ATOM 1508 C CA . ARG A 1 183 ? -22.704 9.173 10.537 1.00 92.88 183 ARG A CA 1
ATOM 1509 C C . ARG A 1 183 ? -23.053 10.148 9.413 1.00 92.88 183 ARG A C 1
ATOM 1511 O O . ARG A 1 183 ? -23.172 9.739 8.265 1.00 92.88 183 ARG A O 1
ATOM 1518 N N . ASN A 1 184 ? -23.168 11.430 9.740 1.00 91.62 184 ASN A N 1
ATOM 1519 C CA . ASN A 1 184 ? -23.353 12.490 8.755 1.00 91.62 184 ASN A CA 1
ATOM 1520 C C . ASN A 1 184 ? -22.007 13.180 8.498 1.00 91.62 184 ASN A C 1
ATOM 1522 O O . ASN A 1 184 ? -21.337 13.583 9.448 1.00 91.62 184 ASN A O 1
ATOM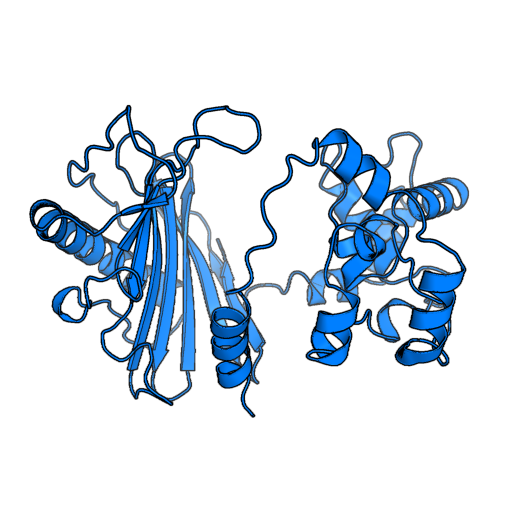 1526 N N . ILE A 1 185 ? -21.604 13.295 7.231 1.00 91.00 185 ILE A N 1
ATOM 1527 C CA . ILE A 1 185 ? -20.415 14.054 6.839 1.00 91.00 185 ILE A CA 1
ATOM 1528 C C . ILE A 1 185 ? -20.879 15.389 6.250 1.00 91.00 185 ILE A C 1
ATOM 1530 O O . ILE A 1 185 ? -21.519 15.385 5.198 1.00 91.00 185 ILE A O 1
ATOM 1534 N N . PRO A 1 186 ? -20.543 16.527 6.884 1.00 86.06 186 PRO A N 1
ATOM 1535 C CA . PRO A 1 186 ? -20.882 17.841 6.357 1.00 86.06 186 PRO A CA 1
ATOM 1536 C C . PRO A 1 186 ? -20.346 18.048 4.937 1.00 86.06 186 PRO A C 1
ATOM 1538 O O . PRO A 1 186 ? -19.201 17.703 4.639 1.00 86.06 186 PRO A O 1
ATOM 1541 N N . SER A 1 187 ? -21.149 18.672 4.076 1.00 79.62 187 SER A N 1
ATOM 1542 C CA . SER A 1 187 ? -20.742 19.049 2.716 1.00 79.62 187 SER A CA 1
ATOM 1543 C C . SER A 1 187 ? -19.646 20.123 2.707 1.00 79.62 187 SER A C 1
ATOM 1545 O O . SER A 1 187 ? -18.797 20.129 1.820 1.00 79.62 187 SER A O 1
ATOM 1547 N N . SER A 1 188 ? -19.624 20.998 3.717 1.00 81.75 188 SER A N 1
ATOM 1548 C CA . SER A 1 188 ? -18.647 22.078 3.899 1.00 81.75 188 SER A CA 1
ATOM 1549 C C . SER A 1 188 ? -17.561 21.707 4.917 1.00 81.75 188 SER A C 1
ATOM 1551 O O . SER A 1 188 ? -17.388 22.372 5.940 1.00 81.75 188 SER A O 1
ATOM 1553 N N . LEU A 1 189 ? -16.858 20.600 4.682 1.00 86.69 189 LEU A N 1
ATOM 1554 C CA . LEU A 1 189 ? -15.772 20.160 5.556 1.00 86.69 189 LEU A CA 1
ATOM 1555 C C . LEU A 1 189 ? -14.486 20.934 5.223 1.00 86.69 189 LEU A C 1
ATOM 1557 O O . LEU A 1 189 ? -14.024 20.889 4.086 1.00 86.69 189 LEU A O 1
ATOM 1561 N N . ASN A 1 190 ? -13.892 21.625 6.198 1.00 88.00 190 ASN A N 1
ATOM 1562 C CA . ASN A 1 190 ? -12.592 22.275 6.006 1.00 88.00 190 ASN A CA 1
ATOM 1563 C C . ASN A 1 190 ? -11.476 21.229 5.965 1.00 88.00 190 ASN A C 1
ATOM 1565 O O . ASN A 1 190 ? -11.497 20.273 6.737 1.00 88.00 190 ASN A O 1
ATOM 1569 N N . HIS A 1 191 ? -10.494 21.414 5.082 1.00 90.94 191 HIS A N 1
ATOM 1570 C CA . HIS A 1 191 ? -9.343 20.517 5.004 1.00 90.94 191 HIS A CA 1
ATOM 1571 C C . HIS A 1 191 ? -8.474 20.627 6.266 1.00 90.94 191 HIS A C 1
ATOM 1573 O O . HIS A 1 191 ? -8.138 21.736 6.681 1.00 90.94 191 HIS A O 1
ATOM 1579 N N . GLY A 1 192 ? -8.068 19.493 6.843 1.00 90.50 192 GLY A N 1
ATOM 1580 C CA . GLY A 1 192 ? -7.135 19.453 7.972 1.00 90.50 192 GLY A CA 1
ATOM 1581 C C . GLY A 1 192 ? -7.539 18.517 9.110 1.00 90.50 192 GLY A C 1
ATOM 1582 O O . GLY A 1 192 ? -8.391 17.644 8.959 1.00 90.50 192 GLY A O 1
ATOM 1583 N N . ILE A 1 193 ? -6.882 18.690 10.259 1.00 92.69 193 ILE A N 1
ATOM 1584 C CA . ILE A 1 193 ? -7.126 17.900 11.471 1.00 92.69 193 ILE A CA 1
ATOM 1585 C C . ILE A 1 193 ? -8.300 18.504 12.245 1.00 92.69 193 ILE A C 1
ATOM 1587 O O . ILE A 1 193 ? -8.339 19.707 12.493 1.00 92.69 193 ILE A O 1
ATOM 1591 N N . ILE A 1 194 ? -9.236 17.652 12.653 1.00 93.06 194 ILE A N 1
ATOM 1592 C CA . ILE A 1 194 ? -10.434 18.006 13.407 1.00 93.06 194 ILE A CA 1
ATOM 1593 C C . ILE A 1 194 ? -10.466 17.158 14.682 1.00 93.06 194 ILE A C 1
ATOM 1595 O O . ILE A 1 194 ? -10.338 15.932 14.645 1.00 93.06 194 ILE A O 1
ATOM 1599 N N . THR A 1 195 ? -10.659 17.797 15.833 1.00 94.12 195 THR A N 1
ATOM 1600 C CA . THR A 1 195 ? -10.892 17.081 17.093 1.00 94.12 195 THR A CA 1
ATOM 1601 C C . THR A 1 195 ? -12.217 16.330 17.025 1.00 94.12 195 THR A C 1
ATOM 1603 O O . THR A 1 195 ? -13.221 16.879 16.579 1.00 94.12 195 THR A O 1
ATOM 1606 N N . VAL A 1 196 ? -12.243 15.080 17.493 1.00 95.44 196 VAL A N 1
ATOM 1607 C CA . VAL A 1 196 ? -13.476 14.281 17.512 1.00 95.44 196 VAL A CA 1
ATOM 1608 C C . VAL A 1 196 ? -14.516 14.939 18.432 1.00 95.44 196 VAL A C 1
ATOM 1610 O O . VAL A 1 196 ? -14.260 15.054 19.636 1.00 95.44 196 VAL A O 1
ATOM 1613 N N . PRO A 1 197 ? -15.699 15.331 17.919 1.00 93.44 197 PRO A N 1
ATOM 1614 C CA . PRO A 1 197 ? -16.772 15.862 18.748 1.00 93.44 197 PRO A CA 1
ATOM 1615 C C . PRO A 1 197 ? -17.262 14.823 19.760 1.00 93.44 197 PRO A C 1
ATOM 1617 O O . PRO A 1 197 ? -17.328 13.630 19.466 1.00 93.44 197 PRO A O 1
ATOM 1620 N N . SER A 1 198 ? -17.677 15.259 20.950 1.00 92.12 198 SER A N 1
ATOM 1621 C CA . SER A 1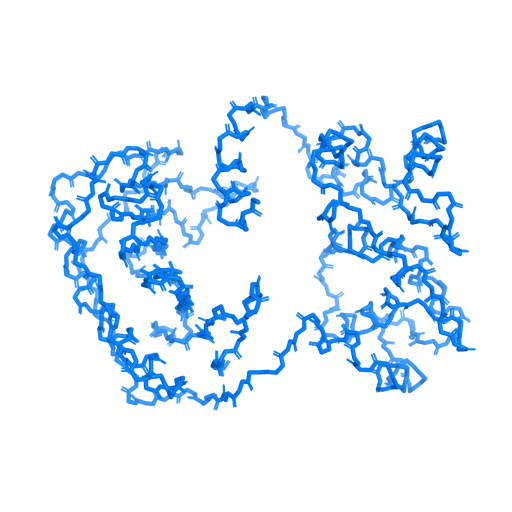 198 ? -18.214 14.340 21.966 1.00 92.12 198 SER A CA 1
ATOM 1622 C C . SER A 1 198 ? -19.445 13.563 21.478 1.00 92.12 198 SER A C 1
ATOM 1624 O O . SER A 1 198 ? -19.600 12.400 21.844 1.00 92.12 198 SER A O 1
ATOM 1626 N N . SER A 1 199 ? -20.268 14.162 20.608 1.00 91.19 199 SER A N 1
ATOM 1627 C CA . SER A 1 199 ? -21.422 13.513 19.964 1.00 91.19 199 SER A CA 1
ATOM 1628 C C . SER A 1 199 ? -21.036 12.294 19.125 1.00 91.19 199 SER A C 1
ATOM 1630 O O . SER A 1 199 ? -21.787 11.324 19.044 1.00 91.19 199 SER A O 1
ATOM 1632 N N . ASP A 1 200 ? -19.844 12.315 18.531 1.00 95.12 200 ASP A N 1
ATOM 1633 C CA . ASP A 1 200 ? -19.377 11.272 17.626 1.00 95.12 200 ASP A CA 1
ATOM 1634 C C . ASP A 1 200 ? -18.841 10.046 18.360 1.00 95.12 200 ASP A C 1
ATOM 1636 O O . ASP A 1 200 ? -18.773 8.969 17.771 1.00 95.12 200 ASP A O 1
ATOM 1640 N N . LYS A 1 201 ? -18.493 10.166 19.646 1.00 95.19 201 LYS A N 1
ATOM 1641 C CA . LYS A 1 201 ? -17.929 9.054 20.428 1.00 95.19 201 LYS A CA 1
ATOM 1642 C C . LYS A 1 201 ? -18.874 7.849 20.476 1.00 95.19 201 LYS A C 1
ATOM 1644 O O . LYS A 1 201 ? -18.422 6.715 20.350 1.00 95.19 201 LYS A O 1
ATOM 1649 N N . VAL A 1 202 ? -20.184 8.094 20.554 1.00 95.38 202 VAL A N 1
ATOM 1650 C CA . VAL A 1 202 ? -21.218 7.043 20.526 1.00 95.38 202 VAL A CA 1
ATOM 1651 C C . VAL A 1 202 ? -21.304 6.368 19.151 1.00 95.38 202 VAL A C 1
ATOM 1653 O O . VAL A 1 202 ? -21.545 5.164 19.059 1.00 95.38 202 VAL A O 1
ATOM 1656 N N . LEU A 1 203 ? -21.102 7.123 18.065 1.00 96.44 203 LEU A N 1
ATOM 1657 C CA . LEU A 1 203 ? -21.053 6.563 16.709 1.00 96.44 203 LEU A CA 1
ATOM 1658 C C . LEU A 1 203 ? -19.817 5.678 16.541 1.00 96.44 203 LEU A C 1
ATOM 1660 O O . LEU A 1 203 ? -19.941 4.542 16.086 1.00 96.44 203 LEU A O 1
ATOM 1664 N N . ILE A 1 204 ? -18.663 6.172 16.993 1.00 97.12 204 ILE A N 1
ATOM 1665 C CA . ILE A 1 204 ? -17.386 5.454 16.984 1.00 97.12 204 ILE A CA 1
ATOM 1666 C C . ILE A 1 204 ? -17.512 4.135 17.754 1.00 97.12 204 ILE A C 1
ATOM 1668 O O . ILE A 1 204 ? -17.156 3.080 17.234 1.00 97.12 204 ILE A O 1
ATOM 1672 N N . GLU A 1 205 ? -18.086 4.146 18.956 1.00 97.00 205 GLU A N 1
ATOM 1673 C CA . GLU A 1 205 ? -18.313 2.926 19.739 1.00 97.00 205 GLU A CA 1
ATOM 1674 C C . GLU A 1 205 ? -19.163 1.892 18.976 1.00 97.00 205 GLU A C 1
ATOM 1676 O O . GLU A 1 205 ? -18.798 0.714 18.880 1.00 97.00 205 GLU A O 1
ATOM 1681 N N . LYS A 1 206 ? -20.272 2.329 18.361 1.00 97.06 206 LYS A N 1
ATOM 1682 C CA . LYS A 1 206 ? -21.131 1.461 17.538 1.00 97.06 206 LYS A CA 1
ATOM 1683 C C . LYS A 1 206 ? -20.388 0.905 16.320 1.00 97.06 206 LYS A C 1
ATOM 1685 O O . LYS A 1 206 ? -20.570 -0.266 15.987 1.00 97.06 206 LYS A O 1
ATOM 1690 N N . GLU A 1 207 ? -19.556 1.709 15.663 1.00 97.12 207 GLU A N 1
ATOM 1691 C CA . GLU A 1 207 ? -18.723 1.291 14.529 1.00 97.12 207 GLU A CA 1
ATOM 1692 C C . GLU A 1 207 ? -17.719 0.216 14.960 1.00 97.12 207 GLU A C 1
ATOM 1694 O O . GLU A 1 207 ? -17.695 -0.874 14.383 1.00 97.12 207 GLU A O 1
ATOM 1699 N N . PHE A 1 208 ? -16.951 0.458 16.026 1.00 97.69 208 PHE A N 1
ATOM 1700 C CA . PHE A 1 208 ? -15.949 -0.491 16.515 1.00 97.69 208 PHE A CA 1
ATOM 1701 C C . PHE A 1 208 ? -16.555 -1.784 17.061 1.00 97.69 208 PHE A C 1
ATOM 1703 O O . PHE A 1 208 ? -15.980 -2.856 16.861 1.00 97.69 208 PHE A O 1
ATOM 1710 N N . LYS A 1 209 ? -17.758 -1.741 17.647 1.00 97.06 209 LYS A N 1
ATOM 1711 C CA . LYS A 1 209 ? -18.501 -2.956 18.018 1.00 97.06 209 LYS A CA 1
ATOM 1712 C C . LYS A 1 209 ? -18.759 -3.856 16.808 1.00 97.06 209 LYS A C 1
ATOM 1714 O O . LYS A 1 209 ? -18.658 -5.079 16.913 1.00 97.06 209 LYS A O 1
ATOM 1719 N N . GLN A 1 210 ? -19.075 -3.271 15.654 1.00 96.62 210 GLN A N 1
ATOM 1720 C CA . GLN A 1 210 ? -19.268 -4.023 14.416 1.00 96.62 210 GLN A CA 1
ATOM 1721 C C . GLN A 1 210 ? -17.931 -4.445 13.785 1.00 96.62 210 GLN A C 1
ATOM 1723 O O . GLN A 1 210 ? -17.797 -5.590 13.352 1.00 96.62 210 GLN A O 1
ATOM 1728 N N . LEU A 1 211 ? -16.911 -3.579 13.803 1.00 97.56 211 LEU A N 1
ATOM 1729 C CA . LEU A 1 211 ? -15.564 -3.911 13.320 1.00 97.56 211 LEU A CA 1
ATOM 1730 C C . LEU A 1 211 ? -14.930 -5.062 14.109 1.00 97.56 211 LEU A C 1
ATOM 1732 O O . LEU A 1 211 ? -14.290 -5.915 13.505 1.00 97.56 211 LEU A O 1
ATOM 1736 N N . ASN A 1 212 ? -15.166 -5.169 15.419 1.00 98.00 212 ASN A N 1
ATOM 1737 C CA . ASN A 1 212 ? -14.699 -6.296 16.236 1.00 98.00 212 ASN A CA 1
ATOM 1738 C C . ASN A 1 212 ? -15.272 -7.653 15.773 1.00 98.00 212 ASN A C 1
ATOM 1740 O O . ASN A 1 212 ? -14.592 -8.679 15.883 1.00 98.00 212 ASN A O 1
ATOM 1744 N N . LYS A 1 213 ? -16.470 -7.674 15.165 1.00 96.50 213 LYS A N 1
ATOM 1745 C CA . LYS A 1 213 ? -17.005 -8.879 14.503 1.00 96.50 213 LYS A CA 1
ATOM 1746 C C . LYS A 1 213 ? -16.195 -9.229 13.252 1.00 96.50 213 LYS A C 1
ATOM 1748 O O . LYS A 1 213 ? -15.853 -10.394 13.057 1.00 96.50 213 LYS A O 1
ATOM 1753 N N . LEU A 1 214 ? -15.847 -8.230 12.433 1.00 96.12 214 LEU A N 1
ATOM 1754 C CA . LEU A 1 214 ? -14.983 -8.418 11.260 1.00 96.12 214 LEU A CA 1
ATOM 1755 C C . LEU A 1 214 ? -13.552 -8.809 11.639 1.00 96.12 214 LEU A C 1
ATOM 1757 O O . LEU A 1 214 ? -12.969 -9.632 10.946 1.00 96.12 214 LEU A O 1
ATOM 1761 N N . ILE A 1 215 ? -13.004 -8.279 12.734 1.00 97.38 215 ILE A N 1
ATOM 1762 C CA . ILE A 1 215 ? -11.692 -8.675 13.265 1.00 97.38 215 ILE A CA 1
ATOM 1763 C C . ILE A 1 215 ? -11.711 -10.161 13.625 1.00 97.38 215 ILE A C 1
ATOM 1765 O O . ILE A 1 215 ? -10.864 -10.919 13.163 1.00 97.38 215 ILE A O 1
ATOM 1769 N N . SER A 1 216 ? -12.721 -10.603 14.378 1.00 96.00 216 SER A N 1
ATOM 1770 C CA . SER A 1 216 ? -12.865 -12.017 14.742 1.00 96.00 216 SER A CA 1
ATOM 1771 C C . SER A 1 216 ? -13.014 -12.916 13.509 1.00 96.00 216 SER A C 1
ATOM 1773 O O . SER A 1 216 ? -12.408 -13.983 13.441 1.00 96.00 216 SER A O 1
ATOM 1775 N N . PHE A 1 217 ? -13.783 -12.479 12.508 1.00 94.88 217 PHE A N 1
ATOM 1776 C CA . PHE A 1 217 ? -13.901 -13.179 11.228 1.00 94.88 217 PHE A CA 1
ATOM 1777 C C . PHE A 1 217 ? -12.563 -13.232 10.470 1.00 94.88 217 PHE A C 1
ATOM 1779 O O . PHE A 1 217 ? -12.181 -14.291 9.984 1.00 94.88 217 PHE A O 1
ATOM 1786 N N . ALA A 1 218 ? -11.815 -12.127 10.423 1.00 95.50 218 ALA A N 1
ATOM 1787 C CA . ALA A 1 218 ? -10.506 -12.050 9.778 1.00 95.50 218 ALA A CA 1
ATOM 1788 C C . ALA A 1 218 ? -9.502 -13.037 10.388 1.00 95.50 218 ALA A C 1
ATOM 1790 O O . ALA A 1 218 ? -8.777 -13.707 9.658 1.00 95.50 218 ALA A O 1
ATOM 1791 N N . LEU A 1 219 ? -9.481 -13.162 11.719 1.00 95.38 219 LEU A N 1
ATOM 1792 C CA . LEU A 1 219 ? -8.598 -14.101 12.415 1.00 95.38 219 LEU A CA 1
ATOM 1793 C C . LEU A 1 219 ? -8.947 -15.558 12.108 1.00 95.38 219 LEU A C 1
ATOM 1795 O O . LEU A 1 219 ? -8.038 -16.358 11.899 1.00 95.38 219 LEU A O 1
ATOM 1799 N N . LYS A 1 220 ? -10.242 -15.887 11.993 1.00 94.12 220 LYS A N 1
ATOM 1800 C CA . LYS A 1 220 ? -10.692 -17.219 11.554 1.00 94.12 220 LYS A CA 1
ATOM 1801 C C . LYS A 1 220 ? -10.210 -17.540 10.140 1.00 94.12 220 LYS A C 1
ATOM 1803 O O . LYS A 1 220 ? -9.617 -18.590 9.939 1.00 94.12 220 LYS A O 1
ATOM 1808 N N . GLN A 1 221 ? -10.405 -16.618 9.197 1.00 92.44 221 GLN A N 1
ATOM 1809 C CA . GLN A 1 221 ? -9.956 -16.775 7.806 1.00 92.44 221 GLN A CA 1
ATOM 1810 C C . GLN A 1 221 ? -8.427 -16.898 7.689 1.00 92.44 221 GLN A C 1
ATOM 1812 O O . GLN A 1 221 ? -7.909 -17.585 6.816 1.00 92.44 221 GLN A O 1
ATOM 1817 N N . ALA A 1 222 ? -7.691 -16.254 8.596 1.00 93.50 222 ALA A N 1
ATOM 1818 C CA . ALA A 1 222 ? -6.237 -16.339 8.672 1.00 93.50 222 ALA A CA 1
ATOM 1819 C C . ALA A 1 222 ? -5.719 -17.530 9.502 1.00 93.50 222 ALA A C 1
ATOM 1821 O O . ALA A 1 222 ? -4.507 -17.644 9.683 1.00 93.50 222 ALA A O 1
ATOM 1822 N N . HIS A 1 223 ? -6.602 -18.388 10.032 1.00 93.12 223 HIS A N 1
ATOM 1823 C CA . HIS A 1 223 ? -6.258 -19.496 10.933 1.00 93.12 223 HIS A CA 1
ATOM 1824 C C . HIS A 1 223 ? -5.398 -19.059 12.136 1.00 93.12 223 HIS A C 1
ATOM 1826 O O . HIS A 1 223 ? -4.488 -19.764 12.575 1.00 93.12 223 HIS A O 1
ATOM 1832 N N . LEU A 1 224 ? -5.677 -17.870 12.677 1.00 92.75 224 LEU A N 1
ATOM 1833 C CA . LEU A 1 224 ? -4.987 -17.316 13.838 1.00 92.75 224 LEU A CA 1
ATOM 1834 C C . LEU A 1 224 ? -5.817 -17.546 15.105 1.00 92.75 224 LEU A C 1
ATOM 1836 O O . LEU A 1 224 ? -6.977 -17.151 15.181 1.00 92.75 224 LEU A O 1
ATOM 1840 N N . SER A 1 225 ? -5.201 -18.136 16.132 1.00 90.44 225 SER A N 1
ATOM 1841 C CA . SER A 1 225 ? -5.824 -18.382 17.444 1.00 90.44 225 SER A CA 1
ATOM 1842 C C . SER A 1 225 ? -5.836 -17.156 18.367 1.00 90.44 225 SER A C 1
ATOM 1844 O O . SER A 1 225 ? -6.394 -17.202 19.465 1.00 90.44 225 SER A O 1
ATOM 1846 N N . ASN A 1 226 ? -5.216 -16.052 17.941 1.00 90.88 226 ASN A N 1
ATOM 1847 C CA . ASN A 1 226 ? -5.160 -14.807 18.696 1.00 90.88 226 ASN A CA 1
ATOM 1848 C C . ASN A 1 226 ? -6.563 -14.246 18.971 1.00 90.88 226 ASN A C 1
ATOM 1850 O O . ASN A 1 226 ? -7.486 -14.395 18.175 1.00 90.88 226 ASN A O 1
ATOM 1854 N N . ARG A 1 227 ? -6.707 -13.532 20.091 1.00 90.69 227 ARG A N 1
ATOM 1855 C CA . ARG A 1 227 ? -7.904 -12.744 20.404 1.00 90.69 227 ARG A CA 1
ATOM 1856 C C . ARG A 1 227 ? -7.547 -11.267 20.289 1.00 90.69 227 ARG A C 1
ATOM 1858 O O . ARG A 1 227 ? -6.866 -10.728 21.160 1.00 90.69 227 ARG A O 1
ATOM 1865 N N . LEU A 1 228 ? -7.966 -10.643 19.190 1.00 94.38 228 LEU A N 1
ATOM 1866 C CA . LEU A 1 228 ? -7.792 -9.209 18.960 1.00 94.38 228 LEU A CA 1
ATOM 1867 C C . LEU A 1 228 ? -9.145 -8.508 19.051 1.00 94.38 228 LEU A C 1
ATOM 1869 O O . LEU A 1 228 ? -10.133 -8.968 18.480 1.00 94.38 228 LEU A O 1
ATOM 1873 N N . SER A 1 229 ? -9.169 -7.381 19.751 1.00 95.44 229 SER A N 1
ATOM 1874 C CA . SER A 1 229 ? -10.333 -6.508 19.862 1.00 95.44 229 SER A CA 1
ATOM 1875 C C . SER A 1 229 ? -9.884 -5.085 20.156 1.00 95.44 229 SER A C 1
ATOM 1877 O O . SER A 1 229 ? -8.870 -4.873 20.824 1.00 95.44 229 SER A O 1
ATOM 1879 N N . ILE A 1 230 ? -10.662 -4.121 19.683 1.00 96.75 230 ILE A N 1
ATOM 1880 C CA . ILE A 1 230 ? -10.465 -2.695 19.935 1.00 96.75 230 ILE A CA 1
ATOM 1881 C C . ILE A 1 230 ? -11.501 -2.250 20.966 1.00 96.75 230 ILE A C 1
ATOM 1883 O O . ILE A 1 230 ? -12.697 -2.461 20.761 1.00 96.75 230 ILE A O 1
ATOM 1887 N N . ASP A 1 231 ? -11.038 -1.653 22.063 1.00 96.06 231 ASP A N 1
ATOM 1888 C CA . ASP A 1 231 ? -11.866 -1.075 23.124 1.00 96.06 231 ASP A CA 1
ATOM 1889 C C . ASP A 1 231 ? -11.792 0.454 23.043 1.00 96.06 231 ASP A C 1
ATOM 1891 O O . ASP A 1 231 ? -10.780 1.077 23.362 1.00 96.06 231 ASP A O 1
ATOM 1895 N N . THR A 1 232 ? -12.883 1.078 22.610 1.00 96.38 232 THR A N 1
ATOM 1896 C CA . THR A 1 232 ? -12.939 2.529 22.394 1.00 96.38 232 THR A CA 1
ATOM 1897 C C . THR A 1 232 ? -12.792 3.335 23.684 1.00 96.38 232 THR A C 1
ATOM 1899 O O . THR A 1 232 ? -12.438 4.510 23.619 1.00 96.38 232 THR A O 1
ATOM 1902 N N . ASN A 1 233 ? -12.987 2.726 24.861 1.00 94.94 233 ASN A N 1
ATOM 1903 C CA . ASN A 1 233 ? -12.754 3.384 26.153 1.00 94.94 233 ASN A CA 1
ATOM 1904 C C . ASN A 1 233 ? -11.268 3.629 26.434 1.00 94.94 233 ASN A C 1
ATOM 1906 O O . ASN A 1 233 ? -10.918 4.397 27.327 1.00 94.94 233 ASN A O 1
ATOM 1910 N N . LYS A 1 234 ? -10.381 2.966 25.688 1.00 95.12 234 LYS A N 1
ATOM 1911 C CA . LYS A 1 234 ? -8.929 3.141 25.786 1.00 95.12 234 LYS A CA 1
ATOM 1912 C C . LYS A 1 234 ? -8.387 4.140 24.771 1.00 95.12 234 LYS A C 1
ATOM 1914 O O . LYS A 1 234 ? -7.172 4.321 24.697 1.00 95.12 234 LYS A O 1
ATOM 1919 N N . PHE A 1 235 ? -9.254 4.772 23.982 1.00 95.44 235 PHE A N 1
ATOM 1920 C CA . PHE A 1 235 ? -8.850 5.854 23.097 1.00 95.44 235 PHE A CA 1
ATOM 1921 C C . PHE A 1 235 ? -8.543 7.115 23.895 1.00 95.44 235 PHE A C 1
ATOM 1923 O O . PHE A 1 235 ? -9.307 7.521 24.771 1.00 95.44 235 PHE A O 1
ATOM 1930 N N . LEU A 1 236 ? -7.452 7.777 23.520 1.00 93.19 236 LEU A N 1
ATOM 1931 C CA . LEU A 1 236 ? -7.180 9.145 23.933 1.00 93.19 236 LEU A CA 1
ATOM 1932 C C . LEU A 1 236 ? -7.588 10.087 22.796 1.00 93.19 236 LEU A C 1
ATOM 1934 O O . LEU A 1 236 ? -7.042 10.008 21.696 1.00 93.19 236 LEU A O 1
ATOM 1938 N N . TYR A 1 237 ? -8.572 10.951 23.041 1.00 94.75 237 TYR A N 1
ATOM 1939 C CA . TYR A 1 237 ? -9.081 11.892 22.041 1.00 94.75 237 TYR A CA 1
ATOM 1940 C C . TYR A 1 237 ? -8.256 13.176 22.055 1.00 94.75 237 TYR A C 1
ATOM 1942 O O . TYR A 1 237 ? -8.425 14.028 22.924 1.00 94.75 237 TYR A O 1
ATOM 1950 N N . SER A 1 238 ? -7.352 13.293 21.091 1.00 92.19 238 SER A N 1
ATOM 1951 C CA . SER A 1 238 ? -6.517 14.466 20.847 1.00 92.19 238 SER A CA 1
ATOM 1952 C C . SER A 1 238 ? -5.906 14.366 19.450 1.00 92.19 238 SER A C 1
ATOM 1954 O O . SER A 1 238 ? -5.903 13.295 18.840 1.00 92.19 238 SER A O 1
ATOM 1956 N N . THR A 1 239 ? -5.345 15.469 18.957 1.00 87.62 239 THR A N 1
ATOM 1957 C CA . THR A 1 239 ? -4.699 15.574 17.634 1.00 87.62 239 THR A CA 1
ATOM 1958 C C . THR A 1 239 ? -3.538 14.601 17.424 1.00 87.62 239 THR A C 1
ATOM 1960 O O . THR A 1 239 ? -3.125 14.367 16.294 1.00 87.62 239 THR A O 1
ATOM 1963 N N . ASP A 1 240 ? -3.026 14.011 18.501 1.00 85.56 240 ASP A N 1
ATOM 1964 C CA . ASP A 1 240 ? -1.854 13.139 18.483 1.00 85.56 240 ASP A CA 1
ATOM 1965 C C . ASP A 1 240 ? -2.186 11.644 18.565 1.00 85.56 240 ASP A C 1
ATOM 1967 O O . ASP A 1 240 ? -1.303 10.806 18.341 1.00 85.56 240 ASP A O 1
ATOM 1971 N N . PHE A 1 241 ? -3.432 11.314 18.915 1.00 91.25 241 PHE A N 1
ATOM 1972 C CA . PHE A 1 241 ? -3.882 9.954 19.203 1.00 91.25 241 PHE A CA 1
ATOM 1973 C C . PHE A 1 241 ? -5.133 9.616 18.393 1.00 91.25 241 PHE A C 1
ATOM 1975 O O . PHE A 1 241 ? -5.031 8.949 17.367 1.00 91.25 241 PHE A O 1
ATOM 1982 N N . THR A 1 242 ? -6.301 10.084 18.841 1.00 96.06 242 THR A N 1
ATOM 1983 C CA . THR A 1 242 ? -7.585 9.838 18.178 1.00 96.06 242 THR A CA 1
ATOM 1984 C C . THR A 1 242 ? -8.208 11.146 17.706 1.00 96.06 242 THR A C 1
ATOM 1986 O O . THR A 1 242 ? -8.691 11.941 18.517 1.00 96.06 242 THR A O 1
ATOM 1989 N N . PHE A 1 243 ? -8.201 11.358 16.392 1.00 96.25 243 PHE A N 1
ATOM 1990 C CA . PHE A 1 243 ? -8.643 12.583 15.726 1.00 96.25 243 PHE A CA 1
ATOM 1991 C C . PHE A 1 243 ? -9.232 12.283 14.347 1.00 96.25 243 PHE A C 1
ATOM 1993 O O . PHE A 1 243 ? -9.028 11.213 13.772 1.00 96.25 243 PHE A O 1
ATOM 2000 N N . TYR A 1 244 ? -9.950 13.253 13.796 1.00 96.44 244 TYR A N 1
ATOM 2001 C CA . TYR A 1 244 ? -10.392 13.214 12.413 1.00 96.44 244 TYR A CA 1
ATOM 2002 C C . TYR A 1 244 ? -9.425 13.947 11.494 1.00 96.44 244 TYR A C 1
ATOM 2004 O O . TYR A 1 244 ? -8.913 15.011 11.822 1.00 96.44 244 TYR A O 1
ATOM 2012 N N . GLU A 1 245 ? -9.249 13.415 10.297 1.00 95.19 245 GLU A N 1
ATOM 2013 C CA . GLU A 1 245 ? -8.605 14.096 9.185 1.00 95.19 245 GLU A CA 1
ATOM 2014 C C . GLU A 1 245 ? -9.629 14.307 8.070 1.00 95.19 245 GLU A C 1
ATOM 2016 O O . GLU A 1 245 ? -10.238 13.357 7.564 1.00 95.19 245 GLU A O 1
ATOM 2021 N N . ALA A 1 246 ? -9.823 15.567 7.702 1.00 93.19 246 ALA A N 1
ATOM 2022 C CA . ALA A 1 246 ? -10.716 16.004 6.651 1.00 93.19 246 ALA A CA 1
ATOM 2023 C C . ALA A 1 246 ? -9.945 16.275 5.359 1.00 93.19 246 ALA A C 1
ATOM 2025 O O . ALA A 1 246 ? -9.126 17.190 5.273 1.00 93.19 246 ALA A O 1
ATOM 2026 N N . CYS A 1 247 ? -10.276 15.511 4.325 1.00 91.00 247 CYS A N 1
ATOM 2027 C CA . CYS A 1 247 ? -9.723 15.630 2.982 1.00 91.00 247 CYS A CA 1
ATOM 2028 C C . CYS A 1 247 ? -10.876 15.690 1.969 1.00 91.00 247 CYS A C 1
ATOM 2030 O O . CYS A 1 247 ? -11.082 14.729 1.227 1.00 91.00 247 CYS A O 1
ATOM 2032 N N . PRO A 1 248 ? -11.661 16.787 1.945 1.00 89.50 248 PRO A N 1
ATOM 2033 C CA . PRO A 1 248 ? -12.890 16.894 1.146 1.00 89.50 248 PRO A CA 1
ATOM 2034 C C . PRO A 1 248 ? -12.645 16.820 -0.365 1.00 89.50 248 PRO A C 1
ATOM 2036 O O . PRO A 1 248 ? -13.491 16.312 -1.101 1.00 89.50 248 PRO A O 1
ATOM 2039 N N . TYR A 1 249 ? -11.477 17.268 -0.827 1.00 87.06 249 TYR A N 1
ATOM 2040 C CA . TYR A 1 249 ? -11.106 17.315 -2.237 1.00 87.06 249 TYR A CA 1
ATOM 2041 C C . TYR A 1 249 ? -9.831 16.512 -2.501 1.00 87.06 249 TYR A C 1
ATOM 2043 O O . TYR A 1 249 ? -8.947 16.383 -1.657 1.00 87.06 249 TYR A O 1
ATOM 2051 N N . THR A 1 250 ? -9.748 15.957 -3.703 1.00 82.62 250 THR A N 1
ATOM 2052 C CA . THR A 1 250 ? -8.535 15.364 -4.267 1.00 82.62 250 THR A CA 1
ATOM 2053 C C . THR A 1 250 ? -7.575 16.460 -4.733 1.00 82.62 250 THR A C 1
ATOM 2055 O O . THR A 1 250 ? -7.974 17.609 -4.902 1.00 82.62 250 THR A O 1
ATOM 2058 N N . GLN A 1 251 ? -6.323 16.100 -5.031 1.00 73.75 251 GLN A N 1
ATOM 2059 C CA . GLN A 1 251 ? -5.328 17.033 -5.588 1.00 73.75 251 GLN A CA 1
ATOM 2060 C C . GLN A 1 251 ? -5.795 17.736 -6.877 1.00 73.75 251 GLN A C 1
ATOM 2062 O O . GLN A 1 251 ? -5.313 18.814 -7.192 1.00 73.75 251 GLN A O 1
ATOM 2067 N N . THR A 1 252 ? -6.738 17.144 -7.619 1.00 75.44 252 THR A N 1
ATOM 2068 C CA . THR A 1 252 ? -7.312 17.719 -8.848 1.00 75.44 252 THR A CA 1
ATOM 2069 C C . THR A 1 252 ? -8.588 18.531 -8.601 1.00 75.44 252 THR A C 1
ATOM 2071 O O . THR A 1 252 ? -9.300 18.852 -9.547 1.00 75.44 252 THR A O 1
ATOM 2074 N N . GLY A 1 253 ? -8.931 18.815 -7.341 1.00 79.62 253 GLY A N 1
ATOM 2075 C CA . GLY A 1 253 ? -10.119 19.583 -6.955 1.00 79.62 253 GLY A CA 1
ATOM 2076 C C . GLY A 1 253 ? -11.437 18.802 -6.986 1.00 79.62 253 GLY A C 1
ATOM 2077 O O . GLY A 1 253 ? -12.463 19.312 -6.547 1.00 79.62 253 GLY A O 1
ATOM 2078 N N . LYS A 1 254 ? -11.448 17.543 -7.450 1.00 87.12 254 LYS A N 1
ATOM 2079 C CA . LYS A 1 254 ? -12.654 16.692 -7.404 1.00 87.12 254 LYS A CA 1
ATOM 2080 C C . LYS A 1 254 ? -12.981 16.287 -5.974 1.00 87.12 254 LYS A C 1
ATOM 2082 O O . LYS A 1 254 ? -12.055 16.078 -5.192 1.00 87.12 254 LYS A O 1
ATOM 2087 N N . LEU A 1 255 ? -14.260 16.072 -5.665 1.00 88.12 255 LEU A N 1
ATOM 2088 C CA . LEU A 1 255 ? -14.674 15.522 -4.373 1.00 88.12 255 LEU A CA 1
ATOM 2089 C C . LEU A 1 255 ? -13.945 14.209 -4.071 1.00 88.12 255 LEU A C 1
ATOM 2091 O O . LEU A 1 255 ? -13.856 13.304 -4.906 1.00 88.12 255 LEU A O 1
ATOM 2095 N N . SER A 1 256 ? -13.422 14.112 -2.855 1.00 89.94 256 SER A N 1
ATOM 2096 C CA . SER A 1 256 ? -12.765 12.911 -2.373 1.00 89.94 256 SER A CA 1
ATOM 2097 C C . SER A 1 256 ? -13.776 11.781 -2.211 1.00 89.94 256 SER A C 1
ATOM 2099 O O . SER A 1 256 ? -14.891 11.966 -1.718 1.00 89.94 256 SER A O 1
ATOM 2101 N N . LYS A 1 257 ? -13.347 10.570 -2.578 1.00 92.25 257 LYS A N 1
ATOM 2102 C CA . LYS A 1 257 ? -14.075 9.336 -2.257 1.00 92.25 257 LYS A CA 1
ATOM 2103 C C . LYS A 1 257 ? -14.172 9.120 -0.743 1.00 92.25 257 LYS A C 1
ATOM 2105 O O . LYS A 1 257 ? -15.130 8.504 -0.282 1.00 92.25 257 LYS A O 1
ATOM 2110 N N . TYR A 1 258 ? -13.169 9.600 -0.005 1.00 94.50 258 TYR A N 1
ATOM 2111 C CA . TYR A 1 258 ? -13.070 9.500 1.446 1.00 94.50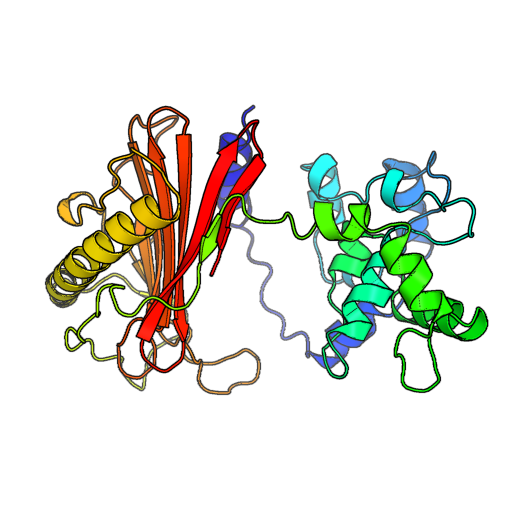 258 TYR A CA 1
ATOM 2112 C C . TYR A 1 258 ? -12.859 10.899 2.041 1.00 94.50 258 TYR A C 1
ATOM 2114 O O . TYR A 1 258 ? -11.713 11.284 2.281 1.00 94.50 258 TYR A O 1
ATOM 2122 N N . PRO A 1 259 ? -13.924 11.704 2.197 1.00 94.69 259 PRO A N 1
ATOM 2123 C CA . PRO A 1 259 ? -13.801 13.079 2.682 1.00 94.69 259 PRO A CA 1
ATOM 2124 C C . PRO A 1 259 ? -13.366 13.171 4.151 1.00 94.69 259 PRO A C 1
ATOM 2126 O O . PRO A 1 259 ? -12.791 14.182 4.540 1.00 94.69 259 PRO A O 1
ATOM 2129 N N . LEU A 1 260 ? -13.607 12.127 4.950 1.00 95.81 260 LEU A N 1
ATOM 2130 C CA . LEU A 1 260 ? -13.293 12.076 6.376 1.00 95.81 260 LEU A CA 1
ATOM 2131 C C . LEU A 1 260 ? -12.604 10.755 6.726 1.00 95.81 260 LEU A C 1
ATOM 2133 O O . LEU A 1 260 ? -13.038 9.686 6.286 1.00 95.81 260 LEU A O 1
ATOM 2137 N N . SER A 1 261 ? -11.570 10.821 7.561 1.00 97.00 261 SER A N 1
ATOM 2138 C CA . SER A 1 261 ? -10.892 9.648 8.117 1.00 97.00 261 SER A CA 1
ATOM 2139 C C . SER A 1 261 ? -10.759 9.777 9.632 1.00 97.00 261 SER A C 1
ATOM 2141 O O . SER A 1 261 ? -10.359 10.829 10.116 1.00 97.00 261 SER A O 1
ATOM 2143 N N . LEU A 1 262 ? -11.088 8.729 10.388 1.00 97.88 262 LEU A N 1
ATOM 2144 C CA . LEU A 1 262 ? -10.765 8.630 11.813 1.00 97.88 262 LEU A CA 1
ATOM 2145 C C . LEU A 1 262 ? -9.406 7.961 11.959 1.00 97.88 262 LEU A C 1
ATOM 2147 O O . LEU A 1 262 ? -9.263 6.785 11.622 1.00 97.88 262 LEU A O 1
ATOM 2151 N N . HIS A 1 263 ? -8.451 8.694 12.512 1.00 97.69 263 HIS A N 1
ATOM 2152 C CA . HIS A 1 263 ? -7.234 8.136 13.081 1.00 97.69 263 HIS A CA 1
ATOM 2153 C C . HIS A 1 263 ? -7.532 7.796 14.533 1.00 97.69 263 HIS A C 1
ATOM 2155 O O . HIS A 1 263 ? -8.102 8.620 15.247 1.00 97.69 263 HIS A O 1
ATOM 2161 N N . TYR A 1 264 ? -7.204 6.585 14.967 1.00 97.12 264 TYR A N 1
ATOM 2162 C CA . TYR A 1 264 ? -7.400 6.167 16.352 1.00 97.12 264 TYR A CA 1
ATOM 2163 C C . TYR A 1 264 ? -6.136 5.526 16.898 1.00 97.12 264 TYR A C 1
ATOM 2165 O O . TYR A 1 264 ? -5.391 4.866 16.170 1.00 97.12 264 TYR A O 1
ATOM 2173 N N . ALA A 1 265 ? -5.923 5.691 18.198 1.00 93.94 265 ALA A N 1
ATOM 2174 C CA . ALA A 1 265 ? -4.795 5.103 18.893 1.00 93.94 265 ALA A CA 1
ATOM 2175 C C . ALA A 1 265 ? -5.156 4.776 20.341 1.00 93.94 265 ALA A C 1
ATOM 2177 O O . ALA A 1 265 ? -5.905 5.503 21.001 1.00 93.94 265 ALA A O 1
ATOM 2178 N N . TYR A 1 266 ? -4.588 3.681 20.831 1.00 92.19 266 TYR A N 1
ATOM 2179 C CA . TYR A 1 266 ? -4.610 3.313 22.237 1.00 92.19 266 TYR A CA 1
ATOM 2180 C C . TYR A 1 266 ? -3.891 4.368 23.089 1.00 92.19 266 TYR A C 1
ATOM 2182 O O . TYR A 1 266 ? -2.933 5.000 22.640 1.00 92.19 266 TYR A O 1
ATOM 2190 N N . ALA A 1 267 ? -4.315 4.544 24.341 1.00 87.81 267 ALA A N 1
ATOM 2191 C CA . ALA A 1 267 ? -3.762 5.565 25.234 1.00 87.81 267 ALA A CA 1
ATOM 2192 C C . ALA A 1 267 ? -2.233 5.467 25.417 1.00 87.81 267 ALA A C 1
ATOM 2194 O O . ALA A 1 267 ? -1.560 6.491 25.459 1.00 87.81 267 ALA A O 1
ATOM 2195 N N . SER A 1 268 ? -1.673 4.252 25.450 1.00 84.38 268 SER A N 1
ATOM 2196 C CA . SER A 1 268 ? -0.224 4.016 25.574 1.00 84.38 268 SER A CA 1
ATOM 2197 C C . SER A 1 268 ? 0.514 3.924 24.231 1.00 84.38 268 SER A C 1
ATOM 2199 O O . SER A 1 268 ? 1.630 3.414 24.179 1.00 84.38 268 SER A O 1
ATOM 2201 N N . HIS A 1 269 ? -0.076 4.378 23.119 1.00 85.06 269 HIS A N 1
ATOM 2202 C CA . HIS A 1 269 ? 0.536 4.257 21.785 1.00 85.06 269 HIS A CA 1
ATOM 2203 C C . HIS A 1 269 ? 1.918 4.934 21.688 1.00 85.06 269 HIS A C 1
ATOM 2205 O O . HIS A 1 269 ? 2.812 4.488 20.961 1.00 85.06 269 HIS A O 1
ATOM 2211 N N . LYS A 1 270 ? 2.129 6.016 22.449 1.00 84.25 270 LYS A N 1
ATOM 2212 C CA . LYS A 1 270 ? 3.418 6.719 22.490 1.00 84.25 270 LYS A CA 1
ATOM 2213 C C . LYS A 1 270 ? 4.444 6.056 23.413 1.00 84.25 270 LYS A C 1
ATOM 2215 O O . LYS A 1 270 ? 5.634 6.329 23.241 1.00 84.25 270 LYS A O 1
ATOM 2220 N N . ASP A 1 271 ? 4.044 5.128 24.275 1.00 84.31 271 ASP A N 1
ATOM 2221 C CA . ASP A 1 271 ? 4.930 4.496 25.254 1.00 84.31 271 ASP A CA 1
ATOM 2222 C C . ASP A 1 271 ? 5.993 3.629 24.572 1.00 84.31 271 ASP A C 1
ATOM 2224 O O . ASP A 1 271 ? 5.808 3.083 23.477 1.00 84.31 271 ASP A O 1
ATOM 2228 N N . LEU A 1 272 ? 7.155 3.517 25.206 1.00 74.44 272 LEU A N 1
ATOM 2229 C CA . LEU A 1 272 ? 8.222 2.626 24.764 1.00 74.44 272 LEU A CA 1
ATOM 2230 C C . LEU A 1 272 ? 7.858 1.192 25.181 1.00 74.44 272 LEU A C 1
ATOM 2232 O O . LEU A 1 272 ? 7.870 0.867 26.361 1.00 74.44 272 LEU A O 1
ATOM 2236 N N . ASN A 1 273 ? 7.554 0.335 24.200 1.00 73.06 273 ASN A N 1
ATOM 2237 C CA . ASN A 1 273 ? 7.218 -1.088 24.374 1.00 73.06 273 ASN A CA 1
ATOM 2238 C C . ASN A 1 273 ? 5.970 -1.382 25.236 1.00 73.06 273 ASN A C 1
ATOM 2240 O O . ASN A 1 273 ? 6.065 -2.144 26.204 1.00 73.06 273 ASN A O 1
ATOM 2244 N N . PRO A 1 274 ? 4.783 -0.855 24.885 1.00 82.06 274 PRO A N 1
ATOM 2245 C CA . PRO A 1 274 ? 3.568 -1.187 25.613 1.00 82.06 274 PRO A CA 1
ATOM 2246 C C . PRO A 1 274 ? 3.251 -2.692 25.481 1.00 82.06 274 PRO A C 1
ATOM 2248 O O . PRO A 1 274 ? 3.468 -3.288 24.419 1.00 82.06 274 PRO A O 1
ATOM 2251 N N . PRO A 1 275 ? 2.714 -3.341 26.534 1.00 83.75 275 PRO A N 1
ATOM 2252 C CA . PRO A 1 275 ? 2.367 -4.765 26.492 1.00 83.75 275 PRO A CA 1
ATOM 2253 C C . PRO A 1 275 ? 1.285 -5.067 25.444 1.00 83.75 275 PRO A C 1
ATOM 2255 O O . PRO A 1 275 ? 1.267 -6.159 24.862 1.00 83.75 275 PRO A O 1
ATOM 2258 N N . GLN A 1 276 ? 0.416 -4.085 25.199 1.00 89.31 276 GLN A N 1
ATOM 2259 C CA . GLN A 1 276 ? -0.613 -4.077 24.176 1.00 89.31 276 GLN A CA 1
ATOM 2260 C C . GLN A 1 276 ? -0.725 -2.675 23.577 1.00 89.31 276 GLN A C 1
ATOM 2262 O O . GLN A 1 276 ? -0.680 -1.685 24.301 1.00 89.31 276 GLN A O 1
ATOM 2267 N N . ASP A 1 277 ? -0.927 -2.611 22.269 1.00 91.88 277 ASP A N 1
ATOM 2268 C CA . ASP A 1 277 ? -1.273 -1.385 21.560 1.00 91.88 277 ASP A CA 1
ATOM 2269 C C . ASP A 1 277 ? -2.190 -1.725 20.381 1.00 91.88 277 ASP A C 1
ATOM 2271 O O . ASP A 1 277 ? -2.148 -2.829 19.827 1.00 91.88 277 ASP A O 1
ATOM 2275 N N . TYR A 1 278 ? -3.038 -0.782 20.002 1.00 94.69 278 TYR A N 1
ATOM 2276 C CA . TYR A 1 278 ? -3.732 -0.810 18.728 1.00 94.69 278 TYR A CA 1
ATOM 2277 C C . TYR A 1 278 ? -3.982 0.602 18.237 1.00 94.69 278 TYR A C 1
ATOM 2279 O O . TYR A 1 278 ? -4.303 1.521 18.987 1.00 94.69 278 TYR A O 1
ATOM 2287 N N . PHE A 1 279 ? -3.864 0.756 16.934 1.00 96.19 279 PHE A N 1
ATOM 2288 C CA . PHE A 1 279 ? -4.076 2.017 16.254 1.00 96.19 279 PHE A CA 1
ATOM 2289 C C . PHE A 1 279 ? -4.466 1.733 14.814 1.00 96.19 279 PHE A C 1
ATOM 2291 O O . PHE A 1 279 ? -4.404 0.592 14.341 1.00 96.19 279 PHE A O 1
ATOM 2298 N N . GLY A 1 280 ? -4.897 2.760 14.106 1.00 96.56 280 GLY A N 1
ATOM 2299 C CA . GLY A 1 280 ? -5.273 2.587 12.722 1.00 96.56 280 GLY A CA 1
ATOM 2300 C C . GLY A 1 280 ? -6.105 3.723 12.184 1.00 96.56 280 GLY A C 1
ATOM 2301 O O . GLY A 1 280 ? -6.210 4.798 12.771 1.00 96.56 280 GLY A O 1
ATOM 2302 N N . GLU A 1 281 ? -6.697 3.435 11.035 1.00 97.94 281 GLU A N 1
ATOM 2303 C CA . GLU A 1 281 ? -7.415 4.403 10.223 1.00 97.94 281 GLU A CA 1
ATOM 2304 C C . GLU A 1 281 ? -8.728 3.795 9.741 1.00 97.94 281 GLU A C 1
ATOM 2306 O O . GLU A 1 281 ? -8.760 2.671 9.226 1.00 97.94 281 GLU A O 1
ATOM 2311 N N . ILE A 1 282 ? -9.810 4.557 9.863 1.00 98.00 282 ILE A N 1
ATOM 2312 C CA . ILE A 1 282 ? -11.106 4.263 9.252 1.00 98.00 282 ILE A CA 1
ATOM 2313 C C . ILE A 1 282 ? -11.412 5.388 8.277 1.00 98.00 282 ILE A C 1
ATOM 2315 O O . ILE A 1 282 ? -11.430 6.550 8.662 1.00 98.00 282 ILE A O 1
ATOM 2319 N N . HIS A 1 283 ? -11.685 5.051 7.022 1.00 97.06 283 HIS A N 1
ATOM 2320 C CA . HIS A 1 283 ? -12.032 6.025 5.995 1.00 97.06 283 HIS A CA 1
ATOM 2321 C C . HIS A 1 283 ? -13.517 5.936 5.666 1.00 97.06 283 HIS A C 1
ATOM 2323 O O . HIS A 1 283 ? -14.007 4.889 5.216 1.00 97.06 283 HIS A O 1
ATOM 2329 N N . TYR A 1 284 ? -14.213 7.052 5.848 1.00 96.31 284 TYR A N 1
ATOM 2330 C CA . TYR A 1 284 ? -15.644 7.162 5.610 1.00 96.31 284 TYR A CA 1
ATOM 2331 C C . TYR A 1 284 ? -15.915 7.648 4.193 1.00 96.31 284 TYR A C 1
ATOM 2333 O O . TYR A 1 284 ? -15.216 8.515 3.676 1.00 96.31 284 TYR A O 1
ATOM 2341 N N . MET A 1 285 ? -16.920 7.064 3.551 1.00 94.31 285 MET A N 1
ATOM 2342 C CA . MET A 1 285 ? -17.476 7.543 2.288 1.00 94.31 285 MET A CA 1
ATOM 2343 C C . MET A 1 285 ? -18.399 8.738 2.541 1.00 94.31 285 MET A C 1
ATOM 2345 O O . MET A 1 285 ? -18.775 8.991 3.678 1.00 94.31 285 MET A O 1
ATOM 2349 N N . GLN A 1 286 ? -18.792 9.456 1.488 1.00 91.94 286 GLN A N 1
ATOM 2350 C CA . GLN A 1 286 ? -19.678 10.630 1.590 1.00 91.94 286 GLN A CA 1
ATOM 2351 C C . GLN A 1 286 ? -21.018 10.334 2.285 1.00 91.94 286 GLN A C 1
ATOM 2353 O O . GLN A 1 286 ? -21.551 11.196 2.969 1.00 91.94 286 GLN A O 1
ATOM 2358 N N . ASP A 1 287 ? -21.523 9.105 2.162 1.00 92.31 287 ASP A N 1
ATOM 2359 C CA . ASP A 1 287 ? -22.735 8.623 2.842 1.00 92.31 287 ASP A CA 1
ATOM 2360 C C . ASP A 1 287 ? -22.516 8.280 4.333 1.00 92.31 287 ASP A C 1
ATOM 2362 O O . ASP A 1 287 ? -23.391 7.702 4.974 1.00 92.31 287 ASP A O 1
ATOM 2366 N N . GLY A 1 288 ? -21.325 8.558 4.873 1.00 93.44 288 GLY A N 1
ATOM 2367 C CA . GLY A 1 288 ? -20.926 8.237 6.241 1.00 93.44 288 GLY A CA 1
ATOM 2368 C C . GLY A 1 288 ? -20.583 6.768 6.486 1.00 93.44 288 GLY A C 1
ATOM 2369 O O . GLY A 1 288 ? -20.117 6.424 7.571 1.00 93.44 288 GLY A O 1
ATOM 2370 N N . SER A 1 289 ? -20.769 5.882 5.504 1.00 94.69 289 SER A N 1
ATOM 2371 C CA . SER A 1 289 ? -20.429 4.468 5.652 1.00 94.69 289 SER A CA 1
ATOM 2372 C C . SER A 1 289 ? -18.916 4.241 5.625 1.00 94.69 289 SER A C 1
ATOM 2374 O O . SER A 1 289 ? -18.156 4.980 4.996 1.00 94.69 289 SER A O 1
ATOM 2376 N N . ILE A 1 290 ? -18.450 3.173 6.276 1.00 96.38 290 ILE A N 1
ATOM 2377 C CA . ILE A 1 290 ? -17.034 2.793 6.236 1.00 96.38 290 ILE A CA 1
ATOM 2378 C C . ILE A 1 290 ? -16.706 2.228 4.853 1.00 96.38 290 ILE A C 1
ATOM 2380 O O . ILE A 1 290 ? -17.227 1.190 4.437 1.00 96.38 290 ILE A O 1
ATOM 2384 N N . GLY A 1 291 ? -15.804 2.898 4.141 1.00 95.44 291 GLY A N 1
ATOM 2385 C CA . GLY A 1 291 ? -15.374 2.477 2.814 1.00 95.44 291 GLY A CA 1
ATOM 2386 C C . GLY A 1 291 ? -14.099 1.636 2.815 1.00 95.44 291 GLY A C 1
ATOM 2387 O O . GLY A 1 291 ? -13.939 0.764 1.958 1.00 95.44 291 GLY A O 1
ATOM 2388 N N . LYS A 1 292 ? -13.189 1.882 3.760 1.00 97.00 292 LYS A N 1
ATOM 2389 C CA . LYS A 1 292 ? -12.014 1.042 4.033 1.00 97.00 292 LYS A CA 1
ATOM 2390 C C . LYS A 1 292 ? -11.491 1.309 5.443 1.00 97.00 292 LYS A C 1
ATOM 2392 O O . LYS A 1 292 ? -11.720 2.387 5.983 1.00 97.00 292 LYS A O 1
ATOM 2397 N N . ALA A 1 293 ? -10.774 0.349 6.011 1.00 97.81 293 ALA A N 1
ATOM 2398 C CA . ALA A 1 293 ? -10.096 0.523 7.288 1.00 97.81 293 ALA A CA 1
ATOM 2399 C C . ALA A 1 293 ? -8.794 -0.278 7.333 1.00 97.81 293 ALA A C 1
ATOM 2401 O O . ALA A 1 293 ? -8.694 -1.347 6.724 1.00 97.81 293 ALA A O 1
ATOM 2402 N N . ARG A 1 294 ? -7.814 0.231 8.075 1.00 98.12 294 ARG A N 1
ATOM 2403 C CA . ARG A 1 294 ? -6.564 -0.456 8.398 1.00 98.12 294 ARG A CA 1
ATOM 2404 C C . ARG A 1 294 ? -6.448 -0.518 9.910 1.00 98.12 294 ARG A C 1
ATOM 2406 O O . ARG A 1 294 ? -6.329 0.519 10.551 1.00 98.12 294 ARG A O 1
ATOM 2413 N N . LEU A 1 295 ? -6.499 -1.728 10.453 1.00 98.12 295 LEU A N 1
ATOM 2414 C CA . LEU A 1 295 ? -6.522 -1.981 11.889 1.00 98.12 295 LEU A CA 1
ATOM 2415 C C . LEU A 1 295 ? -5.212 -2.658 12.289 1.00 98.12 295 LEU A C 1
ATOM 2417 O O . LEU A 1 295 ? -4.916 -3.740 11.781 1.00 98.12 295 LEU A O 1
ATOM 2421 N N . ILE A 1 296 ? -4.425 -2.028 13.159 1.00 95.62 296 ILE A N 1
ATOM 2422 C CA . ILE A 1 296 ? -3.101 -2.506 13.569 1.00 95.62 296 ILE A CA 1
ATOM 2423 C C . ILE A 1 296 ? -3.134 -2.851 15.055 1.00 95.62 296 ILE A C 1
ATOM 2425 O O . ILE A 1 296 ? -3.685 -2.104 15.861 1.00 95.62 296 ILE A O 1
ATOM 2429 N N . PHE A 1 297 ? -2.530 -3.982 15.409 1.00 94.94 297 PHE A N 1
ATOM 2430 C CA . PHE A 1 297 ? -2.449 -4.495 16.771 1.00 94.94 297 PHE A CA 1
ATOM 2431 C C . PHE A 1 297 ? -1.017 -4.891 17.096 1.00 94.94 297 PHE A C 1
ATOM 2433 O O . PHE A 1 297 ? -0.353 -5.530 16.281 1.00 94.94 297 PHE A O 1
ATOM 2440 N N . TRP A 1 298 ? -0.592 -4.601 18.318 1.00 90.62 298 TRP A N 1
ATOM 2441 C CA . TRP A 1 298 ? 0.634 -5.108 18.912 1.00 90.62 298 TRP A CA 1
ATOM 2442 C C . TRP A 1 298 ? 0.316 -5.793 20.236 1.00 90.62 298 TRP A C 1
ATOM 2444 O O . TRP A 1 298 ? -0.360 -5.229 21.092 1.00 90.62 298 TRP A O 1
ATOM 2454 N N . GLN A 1 299 ? 0.812 -7.014 20.414 1.00 87.44 299 GLN A N 1
ATOM 2455 C CA . GLN A 1 299 ? 0.719 -7.770 21.663 1.00 87.44 299 GLN A CA 1
ATOM 2456 C C . GLN A 1 299 ? 2.060 -8.449 21.933 1.00 87.44 299 GLN A C 1
ATOM 2458 O O . GLN A 1 299 ? 2.454 -9.332 21.174 1.00 87.44 299 GLN A O 1
ATOM 2463 N N . LYS A 1 300 ? 2.768 -8.056 23.002 1.00 77.44 300 LYS A N 1
ATOM 2464 C CA . LYS A 1 300 ? 4.023 -8.697 23.457 1.00 77.44 300 LYS A CA 1
ATOM 2465 C C . LYS A 1 300 ? 5.007 -9.037 22.310 1.00 77.44 300 LYS A C 1
ATOM 2467 O O . LYS A 1 300 ? 5.533 -10.143 22.262 1.00 77.44 300 LYS A O 1
ATOM 2472 N N . LYS A 1 301 ? 5.254 -8.076 21.401 1.00 77.19 301 LYS A N 1
ATOM 2473 C CA . LYS A 1 301 ? 6.104 -8.155 20.179 1.00 77.19 301 LYS A CA 1
ATOM 2474 C C . LYS A 1 301 ? 5.482 -8.798 18.930 1.00 77.19 301 LYS A C 1
ATOM 2476 O O . LYS A 1 301 ? 6.108 -8.786 17.874 1.00 77.19 301 LYS A O 1
ATOM 2481 N N . HIS A 1 302 ? 4.252 -9.294 18.998 1.00 86.31 302 HIS A N 1
ATOM 2482 C CA . HIS A 1 302 ? 3.515 -9.753 17.823 1.00 86.31 302 HIS A CA 1
ATOM 2483 C C . HIS A 1 302 ? 2.665 -8.621 17.249 1.00 86.31 302 HIS A C 1
ATOM 2485 O O . HIS A 1 302 ? 1.774 -8.104 17.920 1.00 86.31 302 HIS A O 1
ATOM 2491 N N . GLY A 1 303 ? 2.959 -8.250 16.007 1.00 91.25 303 GLY A N 1
ATOM 2492 C CA . GLY A 1 303 ? 2.204 -7.298 15.205 1.00 91.25 303 GLY A CA 1
ATOM 2493 C C . GLY A 1 303 ? 1.206 -8.008 14.295 1.00 91.25 303 GLY A C 1
ATOM 2494 O O . GLY A 1 303 ? 1.563 -8.978 13.622 1.00 91.25 303 GLY A O 1
ATOM 2495 N N . PHE A 1 304 ? -0.024 -7.506 14.251 1.00 95.12 304 PHE A N 1
ATOM 2496 C CA . PHE A 1 304 ? -1.070 -7.941 13.327 1.00 95.12 304 PHE A CA 1
ATOM 2497 C C . PHE A 1 304 ? -1.655 -6.729 12.614 1.00 95.12 304 PHE A C 1
ATOM 2499 O O . PHE A 1 304 ? -1.828 -5.672 13.219 1.00 95.12 304 PHE A O 1
ATOM 2506 N N . MET A 1 305 ? -1.992 -6.889 11.341 1.00 96.56 305 MET A N 1
ATOM 2507 C CA . MET A 1 305 ? -2.618 -5.840 10.550 1.00 96.56 305 MET A CA 1
ATOM 2508 C C . MET A 1 305 ? -3.758 -6.423 9.724 1.00 96.56 305 MET A C 1
ATOM 2510 O O . MET A 1 305 ? -3.582 -7.395 8.993 1.00 96.56 305 MET A O 1
ATOM 2514 N N . ILE A 1 306 ? -4.940 -5.829 9.848 1.00 97.69 306 ILE A N 1
ATOM 2515 C CA . ILE A 1 306 ? -6.154 -6.249 9.152 1.00 97.69 306 ILE A CA 1
ATOM 2516 C C . ILE A 1 306 ? -6.593 -5.112 8.236 1.00 97.69 306 ILE A C 1
ATOM 2518 O O . ILE A 1 306 ? -6.840 -3.993 8.687 1.00 97.69 306 ILE A O 1
ATOM 2522 N N . HIS A 1 307 ? -6.717 -5.412 6.945 1.00 97.50 307 HIS A N 1
ATOM 2523 C CA . HIS A 1 307 ? -7.198 -4.476 5.934 1.00 97.50 307 HIS A CA 1
ATOM 2524 C C . HIS A 1 307 ? -8.627 -4.819 5.545 1.00 97.50 307 HIS A C 1
ATOM 2526 O O . HIS A 1 307 ? -8.917 -5.930 5.091 1.00 97.50 307 HIS A O 1
ATOM 2532 N N . LEU A 1 308 ? -9.509 -3.837 5.675 1.00 96.75 308 LEU A N 1
ATOM 2533 C CA . LEU A 1 308 ? -10.910 -3.916 5.293 1.00 96.75 308 LEU A CA 1
ATOM 2534 C C . LEU A 1 308 ? -11.168 -2.983 4.111 1.00 96.75 308 LEU A C 1
ATOM 2536 O O . LEU A 1 308 ? -10.676 -1.855 4.092 1.00 96.75 308 LEU A O 1
ATOM 2540 N N . ALA A 1 309 ? -11.971 -3.414 3.140 1.00 95.38 309 ALA A N 1
ATOM 2541 C CA . ALA A 1 309 ? -12.411 -2.537 2.056 1.00 95.38 309 ALA A CA 1
ATOM 2542 C C . ALA A 1 309 ? -13.797 -2.909 1.529 1.00 95.38 309 ALA A C 1
ATOM 2544 O O . ALA A 1 309 ? -14.160 -4.090 1.448 1.00 95.38 309 ALA A O 1
ATOM 2545 N N . LYS A 1 310 ? -14.559 -1.880 1.149 1.00 91.69 310 LYS A N 1
ATOM 2546 C CA . LYS A 1 310 ? -15.881 -2.012 0.541 1.00 91.69 310 LYS A CA 1
ATOM 2547 C C . LYS A 1 310 ? -15.736 -2.503 -0.899 1.00 91.69 310 LYS A C 1
ATOM 2549 O O . LYS A 1 310 ? -14.975 -1.940 -1.686 1.00 91.69 310 LYS A O 1
ATOM 2554 N N . SER A 1 311 ? -16.446 -3.573 -1.234 1.00 82.69 311 SER A N 1
ATOM 2555 C CA . SER A 1 311 ? -16.441 -4.219 -2.548 1.00 82.69 311 SER A CA 1
ATOM 2556 C C . SER A 1 311 ? -17.830 -4.803 -2.785 1.00 82.69 311 SER A C 1
ATOM 2558 O O . SER A 1 311 ? -18.351 -5.484 -1.909 1.00 82.69 311 SER A O 1
ATOM 2560 N N . GLY A 1 312 ? -18.472 -4.451 -3.904 1.00 79.06 312 GLY A N 1
ATOM 2561 C CA . GLY A 1 312 ? -19.877 -4.816 -4.139 1.00 79.06 312 GLY A CA 1
ATOM 2562 C C . GLY A 1 312 ? -20.829 -4.294 -3.051 1.00 79.06 312 GLY A C 1
ATOM 2563 O O . GLY A 1 312 ? -21.729 -5.003 -2.628 1.00 79.06 312 GLY A O 1
ATOM 2564 N N . GLY A 1 313 ? -20.573 -3.096 -2.507 1.00 83.19 313 GLY A N 1
ATOM 2565 C CA . GLY A 1 313 ? -21.392 -2.494 -1.444 1.00 83.19 313 GLY A CA 1
ATOM 2566 C C . GLY A 1 313 ? -21.149 -3.029 -0.024 1.00 83.19 313 GLY A C 1
ATOM 2567 O O . GLY A 1 313 ? -21.495 -2.341 0.933 1.00 83.19 313 GLY A O 1
ATOM 2568 N N . LYS A 1 314 ? -20.481 -4.177 0.145 1.00 88.75 314 LYS A N 1
ATOM 2569 C CA . LYS A 1 314 ? -20.188 -4.795 1.452 1.00 88.75 314 LYS A CA 1
ATOM 2570 C C . LYS A 1 314 ? -18.757 -4.498 1.913 1.00 88.75 314 LYS A C 1
ATOM 2572 O O . LYS A 1 314 ? -17.813 -4.621 1.130 1.00 88.75 314 LYS A O 1
ATOM 2577 N N . LEU A 1 315 ? -18.574 -4.126 3.184 1.00 93.25 315 LEU A N 1
ATOM 2578 C CA . LEU A 1 315 ? -17.246 -4.047 3.806 1.00 93.25 315 LEU A CA 1
ATOM 2579 C C . LEU A 1 315 ? -16.735 -5.470 4.074 1.00 93.25 315 LEU A C 1
ATOM 2581 O O . LEU A 1 315 ? -17.413 -6.253 4.728 1.00 93.25 315 LEU A O 1
ATOM 2585 N N . SER A 1 316 ? -15.556 -5.808 3.553 1.00 93.25 316 SER A N 1
ATOM 2586 C CA . SER A 1 316 ? -14.999 -7.168 3.608 1.00 93.25 316 SER A CA 1
ATOM 2587 C C . SER A 1 316 ? -13.544 -7.161 4.064 1.00 93.25 316 SER A C 1
ATOM 2589 O O . SER A 1 316 ? -12.829 -6.179 3.846 1.00 93.25 316 SER A O 1
ATOM 2591 N N . VAL A 1 317 ? -13.100 -8.268 4.664 1.00 94.94 317 VAL A N 1
ATOM 2592 C CA . VAL A 1 317 ? -11.685 -8.509 4.979 1.00 94.94 317 VAL A CA 1
ATOM 2593 C C . VAL A 1 317 ? -10.937 -8.754 3.675 1.00 94.94 317 VAL A C 1
ATOM 2595 O O . VAL A 1 317 ? -11.222 -9.717 2.971 1.00 94.94 317 VAL A O 1
ATOM 2598 N N . LYS A 1 318 ? -9.992 -7.875 3.338 1.00 94.69 318 LYS A N 1
ATOM 2599 C CA . LYS A 1 318 ? -9.185 -7.989 2.116 1.00 94.69 318 LYS A CA 1
ATOM 2600 C C . LYS A 1 318 ? -7.853 -8.668 2.350 1.00 94.69 318 LYS A C 1
ATOM 2602 O O . LYS A 1 318 ? -7.369 -9.374 1.471 1.00 94.69 318 LYS A O 1
ATOM 2607 N N . LYS A 1 319 ? -7.242 -8.409 3.501 1.00 95.12 319 LYS A N 1
ATOM 260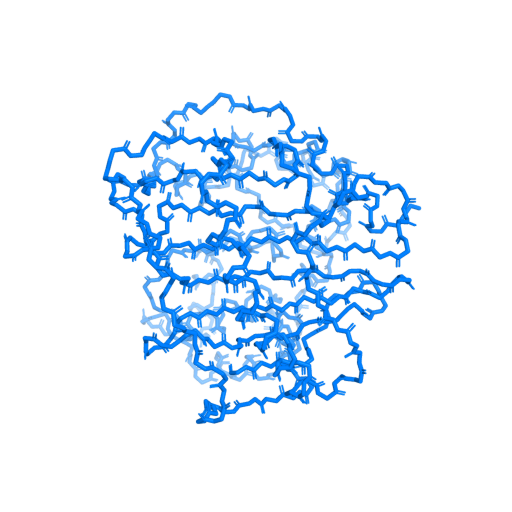8 C CA . LYS A 1 319 ? -5.893 -8.876 3.799 1.00 95.12 319 LYS A CA 1
ATOM 2609 C C . LYS A 1 319 ? -5.686 -8.950 5.305 1.00 95.12 319 LYS A C 1
ATOM 2611 O O . LYS A 1 319 ? -6.118 -8.044 6.019 1.00 95.12 319 LYS A O 1
ATOM 2616 N N . VAL A 1 320 ? -5.007 -9.993 5.766 1.00 96.00 320 VAL A N 1
ATOM 2617 C CA . VAL A 1 320 ? -4.484 -10.100 7.133 1.00 96.00 320 VAL A CA 1
ATOM 2618 C C . VAL A 1 320 ? -2.987 -10.335 7.048 1.00 96.00 320 VAL A C 1
ATOM 2620 O O . VAL A 1 320 ? -2.532 -11.219 6.322 1.00 96.00 320 VAL A O 1
ATOM 2623 N N . GLU A 1 321 ? -2.229 -9.541 7.789 1.00 94.75 321 GLU A N 1
ATOM 2624 C CA . GLU A 1 321 ? -0.777 -9.618 7.864 1.00 94.75 321 GLU A CA 1
ATOM 2625 C C . GLU A 1 321 ? -0.329 -9.825 9.304 1.00 94.75 321 GLU A C 1
ATOM 2627 O O . GLU A 1 321 ? -0.976 -9.365 10.250 1.00 94.75 321 GLU A O 1
ATOM 2632 N N . LYS A 1 322 ? 0.800 -10.509 9.458 1.00 93.75 322 LYS A N 1
ATOM 2633 C CA . LYS A 1 322 ? 1.449 -10.756 10.742 1.00 93.75 322 LYS A CA 1
ATOM 2634 C C . LYS A 1 322 ? 2.933 -10.450 10.610 1.00 93.75 322 LYS A C 1
ATOM 2636 O O . LYS A 1 322 ? 3.513 -10.700 9.559 1.00 93.75 322 LYS A O 1
ATOM 2641 N N . ILE A 1 323 ? 3.545 -9.930 11.669 1.00 88.56 323 ILE A N 1
ATOM 2642 C CA . ILE A 1 323 ? 4.999 -9.791 11.704 1.00 88.56 323 ILE A CA 1
ATOM 2643 C C . ILE A 1 323 ? 5.667 -11.151 11.972 1.00 88.56 323 ILE A C 1
ATOM 2645 O O . ILE A 1 323 ? 5.358 -11.827 12.960 1.00 88.56 323 ILE A O 1
ATOM 2649 N N . THR A 1 324 ? 6.584 -11.541 11.094 1.00 74.31 324 THR A N 1
ATOM 2650 C CA . THR A 1 324 ? 7.474 -12.706 11.200 1.00 74.31 324 THR A CA 1
ATOM 2651 C C . THR A 1 324 ? 8.882 -12.238 10.836 1.00 74.31 324 THR A C 1
ATOM 2653 O O . THR A 1 324 ? 9.062 -11.533 9.849 1.00 74.31 324 THR A O 1
ATOM 2656 N N . ASP A 1 325 ? 9.875 -12.510 11.689 1.00 69.88 325 ASP A N 1
ATOM 2657 C CA . ASP A 1 325 ? 11.287 -12.141 11.463 1.00 69.88 325 ASP A CA 1
ATOM 2658 C C . ASP A 1 325 ? 11.506 -10.681 11.015 1.00 69.88 325 ASP A C 1
ATOM 2660 O O . ASP A 1 325 ? 12.250 -10.381 10.083 1.00 69.88 325 ASP A O 1
ATOM 2664 N N . ALA A 1 326 ? 10.810 -9.753 11.684 1.00 72.75 326 ALA A N 1
ATOM 2665 C CA . ALA A 1 326 ? 10.813 -8.312 11.400 1.00 72.75 326 ALA A CA 1
ATOM 2666 C C . ALA A 1 326 ? 10.268 -7.889 10.016 1.00 72.75 326 ALA A C 1
ATOM 2668 O O . ALA A 1 326 ? 10.402 -6.723 9.640 1.00 72.75 326 ALA A O 1
ATOM 2669 N N . LYS A 1 327 ? 9.591 -8.782 9.285 1.00 80.19 327 LYS A N 1
ATOM 2670 C CA . LYS A 1 327 ? 8.862 -8.478 8.046 1.00 80.19 327 LYS A CA 1
ATOM 2671 C C . LYS A 1 327 ? 7.366 -8.730 8.218 1.00 80.19 327 LYS A C 1
ATOM 2673 O O . LYS A 1 327 ? 6.943 -9.579 8.996 1.00 80.19 327 LYS A O 1
ATOM 2678 N N . TRP A 1 328 ? 6.551 -7.966 7.498 1.00 84.81 328 TRP A N 1
ATOM 2679 C CA . TRP A 1 328 ? 5.117 -8.228 7.415 1.00 84.81 328 TRP A CA 1
ATOM 2680 C C . TRP A 1 328 ? 4.866 -9.321 6.386 1.00 84.81 328 TRP A C 1
ATOM 2682 O O . TRP A 1 328 ? 5.152 -9.149 5.203 1.00 84.81 328 TRP A O 1
ATOM 2692 N N . GLU A 1 329 ? 4.310 -10.433 6.839 1.00 89.31 329 GLU A N 1
ATOM 2693 C CA . GLU A 1 329 ? 3.913 -11.541 5.990 1.00 89.31 329 GLU A CA 1
ATOM 2694 C C . GLU A 1 329 ? 2.402 -11.524 5.787 1.00 89.31 329 GLU A C 1
ATOM 2696 O O . GLU A 1 329 ? 1.625 -11.337 6.729 1.00 89.31 329 GLU A O 1
ATOM 2701 N N . THR A 1 330 ? 1.970 -11.739 4.544 1.00 91.75 330 THR A N 1
ATOM 2702 C CA . THR A 1 330 ? 0.546 -11.862 4.233 1.00 91.75 330 THR A CA 1
ATOM 2703 C C . THR A 1 330 ? 0.065 -13.256 4.618 1.00 91.75 330 THR A C 1
ATOM 2705 O O . THR A 1 330 ? 0.409 -14.240 3.975 1.00 91.75 330 THR A O 1
ATOM 2708 N N . ILE A 1 331 ? -0.757 -13.346 5.659 1.00 93.88 331 ILE A N 1
ATOM 2709 C CA . ILE A 1 331 ? -1.306 -14.621 6.132 1.00 93.88 331 ILE A CA 1
ATOM 2710 C C . ILE A 1 331 ? -2.570 -14.973 5.360 1.00 93.88 331 ILE A C 1
ATOM 2712 O O . ILE A 1 331 ? -2.727 -16.106 4.924 1.00 93.88 331 ILE A O 1
ATOM 2716 N N . TYR A 1 332 ? -3.445 -13.992 5.154 1.00 93.25 332 TYR A N 1
ATOM 2717 C CA . TYR A 1 332 ? -4.685 -14.172 4.410 1.00 93.25 332 TYR A CA 1
ATOM 2718 C C . TYR A 1 332 ? -4.869 -13.068 3.379 1.00 93.25 332 TYR A C 1
ATOM 2720 O O . TYR A 1 332 ? -4.573 -11.899 3.655 1.00 93.25 332 TYR A O 1
ATOM 2728 N N . LYS A 1 333 ? -5.414 -13.421 2.215 1.00 92.38 333 LYS A N 1
ATOM 2729 C CA . LYS A 1 333 ? -5.861 -12.462 1.204 1.00 92.38 333 LYS A CA 1
ATOM 2730 C C . LYS A 1 333 ? -7.115 -12.974 0.497 1.00 92.38 333 LYS A C 1
ATOM 2732 O O . LYS A 1 333 ? -7.169 -14.142 0.121 1.00 92.38 333 LYS A O 1
ATOM 2737 N N . LEU A 1 334 ? -8.091 -12.082 0.334 1.00 86.38 334 LEU A N 1
ATOM 2738 C CA . LEU A 1 334 ? -9.308 -12.322 -0.445 1.00 86.38 334 LEU A CA 1
ATOM 2739 C C . LEU A 1 334 ? -9.059 -12.148 -1.945 1.00 86.38 334 LEU A C 1
ATOM 2741 O O . LEU A 1 334 ? -8.319 -11.196 -2.304 1.00 86.38 334 LEU A O 1
#

Foldseek 3Di:
DAPVVVVVVVVVVVPPPPPPPPPDPVNLLVQLLAAADPVVQVVCCVVQPVPAPARFTDTSCCVPPDPLVVCCVVPVVQQDADSQLRDADPVRDGLLLLVQQVVCQVDQDDRDDSCSCRHNRDNSVVVLVVCPVVQQADPSRHGDPNVVVSNVVPVVSVCVVVPDAQAEDDPDPPQQFDDFLQDADDLPDDAFWAFDDPVCLVVVQSRQVSVLSQVVVLCVRLVHPDRDGDDSVQWDTDSVAWTKGADQADPVRHGDQFRIKIWHWGNCRVPDDDQKIKIWMFTAGNSRDTAKIWIWIDHNRKIKIWIWGQDPNGIHTAWIWIDDPSDTGTSYGD